Protein AF-A0A820BRX3-F1 (afdb_monomer_lite)

Secondary structure (DSSP, 8-state):
-HHHHHHHHHHHHHHHHHS---HHHHHHHHHHHHHHHHTT----HHHHHHHHGGGG-S-HHHHHHHHHHHHHHHHHSPPPHHHHHHHHHHHTT-S--HHHHHHHHHHHHTTPPPPHHHHHHHHHHHHH---HHHHHHHHHHHHHHHHHSPPPHHHHHHHHHHHHHHHHHH---HHHHHHHHHHHHHHHHTTPPPPHHHHHS--HHHHTTEEE-TTS-EEE-------S--SS-HHHHHHHHHHHHHHHHHHH-----------S------

pLDDT: mean 71.22, std 23.89, range [23.0, 95.25]

Radius of gyration: 27.12 Å; chains: 1; bounding box: 52×52×90 Å

Foldseek 3Di:
DVVVVVVVVLVVLLVQLPDPDDPVSLLVSLVVLLVCLVVVNADDLVSLVSLLVQCPPPDVSSNVSSLSSLLSNLQPDAHDVVSLVSLLVSCVVDPPNQSSLSSLLSNLQVLHAHDLSSLVSLVVCLQADQDPSSNVSSLSSVVSNVVNDPHDPLSVVQNLLVVLLVCCVPPPDPVSVVVSLVVNVVCVVVVHDHGPNSQPSDDPVNVQQWDADPVGDIHGDDDDDDDDDDDDDPVVVVVVVVVVVVVVVCVPDPDPDDDDPPDPDDDDDD

Sequence (270 aa):
NLIYFFKKSQKSISTLLIKKFNGHVHQHTLSILKKITEQNHKLSNDLIELIAQFLFDHDMTIVTNTADILLYHVEYNLLSQNIVDMIERILQNRSDQDTLIQILRKCAFNQCILTEKTLITLSNLLFESTKEMRRNNIILTLEFADRNQQLPEVINNLLKYEYYVKILTNSVCENEAKDAEQQLNMATLNGKQLSKGILNSGSSSVISTFTRTADGRMILWGVVKHDYMVNSCILYRIHLITSAALAIYKDYFEVPYLKQPEQLYRQDCS

Structure (mmCIF, N/CA/C/O backbone):
data_AF-A0A820BRX3-F1
#
_entry.id   AF-A0A820BRX3-F1
#
loop_
_atom_site.group_PDB
_atom_site.id
_atom_site.type_symbol
_atom_site.label_atom_id
_atom_site.label_alt_id
_atom_site.label_comp_id
_atom_site.label_asym_id
_atom_site.label_entity_id
_atom_site.label_seq_id
_atom_site.pdbx_PDB_ins_code
_atom_site.Cartn_x
_atom_site.Cartn_y
_atom_site.Cartn_z
_atom_site.occupancy
_atom_site.B_iso_or_equiv
_atom_site.auth_seq_id
_atom_site.auth_comp_id
_atom_site.auth_asym_id
_atom_site.auth_atom_id
_atom_site.pdbx_PDB_model_num
ATOM 1 N N . ASN A 1 1 ? -0.108 3.819 -36.992 1.00 64.62 1 ASN A N 1
ATOM 2 C CA . ASN A 1 1 ? 1.326 4.171 -36.848 1.00 64.62 1 ASN A CA 1
ATOM 3 C C . ASN A 1 1 ? 1.755 4.572 -35.436 1.00 64.62 1 ASN A C 1
ATOM 5 O O . ASN A 1 1 ? 2.787 4.079 -35.000 1.00 64.62 1 ASN A O 1
ATOM 9 N N . LEU A 1 2 ? 0.988 5.371 -34.681 1.00 67.50 2 LEU A N 1
ATOM 10 C CA . LEU A 1 2 ? 1.397 5.839 -33.340 1.00 67.50 2 LEU A CA 1
ATOM 11 C C . LEU A 1 2 ? 1.604 4.711 -32.303 1.00 67.50 2 LEU A C 1
ATOM 13 O O . LEU A 1 2 ? 2.597 4.701 -31.584 1.00 67.50 2 LEU A O 1
ATOM 17 N N . ILE A 1 3 ? 0.718 3.708 -32.287 1.00 69.12 3 ILE A N 1
ATOM 18 C CA . ILE A 1 3 ? 0.809 2.545 -31.381 1.00 69.12 3 ILE A CA 1
ATOM 19 C C . ILE A 1 3 ? 2.080 1.719 -31.643 1.00 69.12 3 ILE A C 1
ATOM 21 O O . ILE A 1 3 ? 2.738 1.267 -30.708 1.00 69.12 3 ILE A O 1
ATOM 25 N N . TYR A 1 4 ? 2.445 1.534 -32.915 1.00 70.19 4 TYR A N 1
ATOM 26 C CA . TYR A 1 4 ? 3.663 0.816 -33.297 1.00 70.19 4 TYR A CA 1
ATOM 27 C C . TYR A 1 4 ? 4.919 1.576 -32.855 1.00 70.19 4 TYR A C 1
ATOM 29 O O . TYR A 1 4 ? 5.828 0.978 -32.279 1.00 70.19 4 TYR A O 1
ATOM 37 N N . PHE A 1 5 ? 4.939 2.899 -33.057 1.00 74.62 5 PHE A N 1
ATOM 38 C CA . PHE A 1 5 ? 6.020 3.756 -32.574 1.00 74.62 5 PHE A CA 1
ATOM 39 C C . PHE A 1 5 ? 6.155 3.668 -31.050 1.00 74.62 5 PHE A C 1
ATOM 41 O O . PHE A 1 5 ? 7.248 3.431 -30.551 1.00 74.62 5 PHE A O 1
ATOM 48 N N . PHE A 1 6 ? 5.042 3.742 -30.317 1.00 78.69 6 PHE A N 1
ATOM 49 C CA . PHE A 1 6 ? 5.045 3.640 -28.860 1.00 78.69 6 PHE A CA 1
ATOM 50 C C . PHE A 1 6 ? 5.579 2.289 -28.359 1.00 78.69 6 PHE A C 1
ATOM 52 O O . PHE A 1 6 ? 6.454 2.260 -27.495 1.00 78.69 6 PHE A O 1
ATOM 59 N N . LYS A 1 7 ? 5.146 1.166 -28.953 1.00 76.88 7 LYS A N 1
ATOM 60 C CA . LYS A 1 7 ? 5.683 -0.169 -28.625 1.00 76.88 7 LYS A CA 1
ATOM 61 C C . LYS A 1 7 ? 7.186 -0.275 -28.899 1.00 76.88 7 LYS A C 1
ATOM 63 O O . LYS A 1 7 ? 7.924 -0.816 -28.078 1.00 76.88 7 LYS A O 1
ATOM 68 N N . LYS A 1 8 ? 7.657 0.256 -30.033 1.00 81.25 8 LYS A N 1
ATOM 69 C CA . LYS A 1 8 ? 9.089 0.274 -30.370 1.00 81.25 8 LYS A CA 1
ATOM 70 C C . LYS A 1 8 ? 9.885 1.135 -29.383 1.00 81.25 8 LYS A C 1
ATOM 72 O O . LYS A 1 8 ? 10.954 0.716 -28.947 1.00 81.25 8 LYS A O 1
ATOM 77 N N . SER A 1 9 ? 9.341 2.284 -28.984 1.00 83.25 9 SER A N 1
ATOM 78 C CA . SER A 1 9 ? 9.942 3.170 -27.986 1.00 83.25 9 SER A CA 1
ATOM 79 C C . SER A 1 9 ? 10.038 2.516 -26.609 1.00 83.25 9 SER A C 1
ATOM 81 O O . SER A 1 9 ? 11.080 2.641 -25.975 1.00 83.25 9 SER A O 1
ATOM 83 N N . GLN A 1 10 ? 9.032 1.745 -26.174 1.00 84.75 10 GLN A N 1
ATOM 84 C CA . GLN A 1 10 ? 9.112 1.003 -24.908 1.00 84.75 10 GLN A CA 1
ATOM 85 C C . GLN A 1 10 ? 10.298 0.029 -24.884 1.00 84.75 10 GLN A C 1
ATOM 87 O O . GLN A 1 10 ? 11.033 0.010 -23.905 1.00 84.75 10 GLN A O 1
ATOM 92 N N . LYS A 1 11 ? 10.569 -0.699 -25.977 1.00 85.12 11 LYS A N 1
ATOM 93 C CA . LYS A 1 11 ? 11.730 -1.609 -26.057 1.00 85.12 11 LYS A CA 1
ATOM 94 C C . LYS A 1 11 ? 13.068 -0.873 -25.916 1.00 85.12 11 LYS A C 1
ATOM 96 O O . LYS A 1 11 ? 13.974 -1.344 -25.223 1.00 85.12 11 LYS A O 1
ATOM 101 N N . SER A 1 12 ? 13.197 0.285 -26.563 1.00 86.12 12 SER A N 1
ATOM 102 C CA . SER A 1 12 ? 14.378 1.143 -26.414 1.00 86.12 12 SER A CA 1
ATOM 103 C C . SER A 1 12 ? 14.512 1.655 -24.979 1.00 86.12 12 SER A C 1
ATOM 105 O O . SER A 1 12 ? 15.607 1.617 -24.426 1.00 86.12 12 SER A O 1
ATOM 107 N N . ILE A 1 13 ? 13.405 2.059 -24.351 1.00 87.75 13 ILE A N 1
ATOM 108 C CA . ILE A 1 13 ? 13.377 2.525 -22.958 1.00 87.75 13 ILE A CA 1
ATOM 109 C C . ILE A 1 13 ? 13.789 1.410 -21.992 1.00 87.75 13 ILE A C 1
ATOM 111 O O . ILE A 1 13 ? 14.668 1.632 -21.166 1.00 87.75 13 ILE A O 1
ATOM 115 N N . SER A 1 14 ? 13.254 0.194 -22.136 1.00 86.94 14 SER A N 1
ATOM 116 C CA . SER A 1 14 ? 13.690 -0.963 -21.342 1.00 86.94 14 SER A CA 1
ATOM 117 C C . SER A 1 14 ? 15.196 -1.191 -21.467 1.00 86.94 14 SER A C 1
ATOM 119 O O . SER A 1 14 ? 15.872 -1.459 -20.482 1.00 86.94 14 SER A O 1
ATOM 121 N N . THR A 1 15 ? 15.753 -1.012 -22.668 1.00 86.69 15 THR A N 1
ATOM 122 C CA . THR A 1 15 ? 17.200 -1.137 -22.895 1.00 86.69 15 THR A CA 1
ATOM 123 C C . THR A 1 15 ? 17.999 -0.054 -22.160 1.00 86.69 15 THR A C 1
ATOM 125 O O . THR A 1 15 ? 19.093 -0.335 -21.671 1.00 86.69 15 THR A O 1
ATOM 128 N N . LEU A 1 16 ? 17.473 1.173 -22.067 1.00 85.81 16 LEU A N 1
ATOM 129 C CA . LEU A 1 16 ? 18.088 2.252 -21.287 1.00 85.81 16 LEU A CA 1
ATOM 130 C C . LEU A 1 16 ? 18.022 1.977 -19.781 1.00 85.81 16 LEU A C 1
ATOM 132 O O . LEU A 1 16 ? 18.988 2.242 -19.078 1.00 85.81 16 LEU A O 1
ATOM 136 N N . LEU A 1 17 ? 16.922 1.413 -19.291 1.00 85.62 17 LEU A N 1
ATOM 137 C CA . LEU A 1 17 ? 16.763 1.090 -17.873 1.00 85.62 17 LEU A CA 1
ATOM 138 C C . LEU A 1 17 ? 17.624 -0.111 -17.442 1.00 85.62 17 LEU A C 1
ATOM 140 O O . LEU A 1 17 ? 18.216 -0.076 -16.371 1.00 85.62 17 LEU A O 1
ATOM 144 N N . ILE A 1 18 ? 17.757 -1.142 -18.286 1.00 86.56 18 ILE A N 1
ATOM 145 C CA . ILE A 1 18 ? 18.561 -2.345 -17.984 1.00 86.56 18 ILE A CA 1
ATOM 146 C C . ILE A 1 18 ? 20.064 -2.049 -17.986 1.00 86.56 18 ILE A C 1
ATOM 148 O O . ILE A 1 18 ? 20.831 -2.626 -17.213 1.00 86.56 18 ILE A O 1
ATOM 152 N N . LYS A 1 19 ? 20.526 -1.193 -18.900 1.00 85.38 19 LYS A N 1
ATOM 153 C CA . LYS A 1 19 ? 21.948 -0.858 -18.980 1.00 85.38 19 LYS A CA 1
ATOM 154 C C . LYS A 1 19 ? 22.360 -0.052 -17.746 1.00 85.38 19 LYS A C 1
ATOM 156 O O . LYS A 1 19 ? 21.635 0.837 -17.307 1.00 85.38 19 LYS A O 1
ATOM 161 N N . LYS A 1 20 ? 23.570 -0.326 -17.238 1.00 75.94 20 LYS A N 1
ATOM 162 C CA . LYS A 1 20 ? 24.227 0.416 -16.144 1.00 75.94 20 LYS A CA 1
ATOM 163 C C . LYS A 1 20 ? 24.650 1.825 -16.588 1.00 75.94 20 LYS A C 1
ATOM 165 O O . LYS A 1 20 ? 25.834 2.152 -16.601 1.00 75.94 20 LYS A O 1
ATOM 170 N N . PHE A 1 21 ? 23.697 2.633 -17.037 1.00 79.25 21 PHE A N 1
ATOM 171 C CA . PHE A 1 21 ? 23.906 4.061 -17.236 1.00 79.25 21 PHE A CA 1
ATOM 172 C C . PHE A 1 21 ? 23.992 4.776 -15.881 1.00 79.25 21 PHE A C 1
ATOM 174 O O . PHE A 1 21 ? 23.711 4.184 -14.840 1.00 79.25 21 PHE A O 1
ATOM 181 N N . ASN A 1 22 ? 24.426 6.039 -15.886 1.00 81.81 22 ASN A N 1
ATOM 182 C CA . ASN A 1 22 ? 24.454 6.826 -14.655 1.00 81.81 22 ASN A CA 1
ATOM 183 C C . ASN A 1 22 ? 23.025 7.112 -14.148 1.00 81.81 22 ASN A C 1
ATOM 185 O O . ASN A 1 22 ? 22.062 7.083 -14.920 1.00 81.81 22 ASN A O 1
ATOM 189 N N . GLY A 1 23 ? 22.907 7.453 -12.861 1.00 86.31 23 GLY A N 1
ATOM 190 C CA . GLY A 1 23 ? 21.615 7.754 -12.232 1.00 86.31 23 GLY A CA 1
ATOM 191 C C . GLY A 1 23 ? 20.832 8.870 -12.934 1.00 86.31 23 GLY A C 1
ATOM 192 O O . GLY A 1 23 ? 19.612 8.795 -13.019 1.00 86.31 23 GLY A O 1
ATOM 193 N N . HIS A 1 24 ? 21.505 9.850 -13.551 1.00 88.81 24 HIS A N 1
ATOM 194 C CA . HIS A 1 24 ? 20.834 10.916 -14.306 1.00 88.81 24 HIS A CA 1
ATOM 195 C C . HIS A 1 24 ? 20.075 10.405 -15.536 1.00 88.81 24 HIS A C 1
ATOM 197 O O . HIS A 1 24 ? 18.979 10.888 -15.826 1.00 88.81 24 HIS A O 1
ATOM 203 N N . VAL A 1 25 ? 20.617 9.422 -16.263 1.00 89.00 25 VAL A N 1
ATOM 204 C CA . VAL A 1 25 ? 19.913 8.813 -17.403 1.00 89.00 25 VAL A CA 1
ATOM 205 C C . VAL A 1 25 ? 18.662 8.087 -16.919 1.00 89.00 25 VAL A C 1
ATOM 207 O O . VAL A 1 25 ? 17.599 8.255 -17.520 1.00 89.00 25 VAL A O 1
ATOM 210 N N . HIS A 1 26 ? 18.750 7.327 -15.824 1.00 91.88 26 HIS A N 1
ATOM 211 C CA . HIS A 1 26 ? 17.585 6.660 -15.234 1.00 91.88 26 HIS A CA 1
ATOM 212 C C . HIS A 1 26 ? 16.551 7.671 -14.739 1.00 91.88 26 HIS A C 1
ATOM 214 O O . HIS A 1 26 ? 15.383 7.565 -15.102 1.00 91.88 26 HIS A O 1
ATOM 220 N N . GLN A 1 27 ? 16.979 8.713 -14.027 1.00 92.62 27 GLN A N 1
ATOM 221 C CA . GLN A 1 27 ? 16.121 9.796 -13.552 1.00 92.62 27 GLN A CA 1
ATOM 222 C C . GLN A 1 27 ? 15.368 10.482 -14.702 1.00 92.62 27 GLN A C 1
ATOM 224 O O . GLN A 1 27 ? 14.146 10.629 -14.635 1.00 92.62 27 GLN A O 1
ATOM 229 N N . HIS A 1 28 ? 16.063 10.876 -15.774 1.00 91.81 28 HIS A N 1
ATOM 230 C CA . HIS A 1 28 ? 15.425 11.493 -16.940 1.00 91.81 28 HIS A CA 1
ATOM 231 C C . HIS A 1 28 ? 14.484 10.527 -17.659 1.00 91.81 28 HIS A C 1
ATOM 233 O O . HIS A 1 28 ? 13.384 10.920 -18.049 1.00 91.81 28 HIS A O 1
ATOM 239 N N . THR A 1 29 ? 14.882 9.262 -17.796 1.00 92.81 29 THR A N 1
ATOM 240 C CA . THR A 1 29 ? 14.051 8.228 -18.425 1.00 92.81 29 THR A CA 1
ATOM 241 C C . THR A 1 29 ? 12.753 8.020 -17.643 1.00 92.81 29 THR A C 1
ATOM 243 O O . THR A 1 29 ? 11.672 8.042 -18.232 1.00 92.81 29 THR A O 1
ATOM 246 N N . LEU A 1 30 ? 12.836 7.898 -16.316 1.00 94.88 30 LEU A N 1
ATOM 247 C CA . LEU A 1 30 ? 11.675 7.770 -15.437 1.00 94.88 30 LEU A CA 1
ATOM 248 C C . LEU A 1 30 ? 10.823 9.044 -15.431 1.00 94.88 30 LEU A C 1
ATOM 250 O O . LEU A 1 30 ? 9.604 8.955 -15.476 1.00 94.88 30 LEU A O 1
ATOM 254 N N . SER A 1 31 ? 11.422 10.236 -15.470 1.00 93.62 31 SER A N 1
ATOM 255 C CA . SER A 1 31 ? 10.664 11.492 -15.572 1.00 93.62 31 SER A CA 1
ATOM 256 C C . SER A 1 31 ? 9.837 11.573 -16.864 1.00 93.62 31 SER A C 1
ATOM 258 O O . SER A 1 31 ? 8.686 12.012 -16.842 1.00 93.62 31 SER A O 1
ATOM 260 N N . ILE A 1 32 ? 10.388 11.111 -17.992 1.00 90.88 32 ILE A N 1
ATOM 261 C CA . ILE A 1 32 ? 9.652 11.025 -19.261 1.00 90.88 32 ILE A CA 1
ATOM 262 C C . ILE A 1 32 ? 8.528 9.989 -19.156 1.00 90.88 32 ILE A C 1
ATOM 264 O O . ILE A 1 32 ? 7.398 10.274 -19.549 1.00 90.88 32 ILE A O 1
ATOM 268 N N . LEU A 1 33 ? 8.816 8.808 -18.602 1.00 92.94 33 LEU A N 1
ATOM 269 C CA . LEU A 1 33 ? 7.813 7.762 -18.399 1.00 92.94 33 LEU A CA 1
ATOM 270 C C . LEU A 1 33 ? 6.672 8.222 -17.493 1.00 92.94 33 LEU A C 1
ATOM 272 O O . LEU A 1 33 ? 5.522 7.972 -17.830 1.00 92.94 33 LEU A O 1
ATOM 276 N N . LYS A 1 34 ? 6.976 8.956 -16.420 1.00 93.12 34 LYS A N 1
ATOM 277 C CA . LYS A 1 34 ? 5.988 9.571 -15.531 1.00 93.12 34 LYS A CA 1
ATOM 278 C C . LYS A 1 34 ? 5.022 10.461 -16.310 1.00 93.12 34 LYS A C 1
ATOM 280 O O . LYS A 1 34 ? 3.818 10.242 -16.239 1.00 93.12 34 LYS A O 1
ATOM 285 N N . LYS A 1 35 ? 5.535 11.386 -17.130 1.00 90.56 35 LYS A N 1
ATOM 286 C CA . LYS A 1 35 ? 4.697 12.256 -17.980 1.00 90.56 35 LYS A CA 1
ATOM 287 C C . LYS A 1 35 ? 3.833 11.466 -18.964 1.00 90.56 35 LYS A C 1
ATOM 289 O O . LYS A 1 35 ? 2.697 11.839 -19.231 1.00 90.56 35 LYS A O 1
ATOM 294 N N . ILE A 1 36 ? 4.366 10.374 -19.509 1.00 87.75 36 ILE A N 1
ATOM 295 C CA . ILE A 1 36 ? 3.621 9.483 -20.406 1.00 87.75 36 ILE A CA 1
ATOM 296 C C . ILE A 1 36 ? 2.488 8.780 -19.642 1.00 87.75 36 ILE A C 1
ATOM 298 O O . ILE A 1 36 ? 1.361 8.737 -20.131 1.00 87.75 36 ILE A O 1
ATOM 302 N N . THR A 1 37 ? 2.756 8.252 -18.446 1.00 88.62 37 THR A N 1
ATOM 303 C CA . THR A 1 37 ? 1.736 7.581 -17.626 1.00 88.62 37 THR A CA 1
ATOM 304 C C . THR A 1 37 ? 0.684 8.533 -17.077 1.00 88.62 37 THR A C 1
ATOM 306 O O . THR A 1 37 ? -0.478 8.153 -17.015 1.00 88.62 37 THR A O 1
ATOM 309 N N . GLU A 1 38 ? 1.059 9.776 -16.764 1.00 87.25 38 GLU A N 1
ATOM 310 C CA . GLU A 1 38 ? 0.137 10.857 -16.378 1.00 87.25 38 GLU A CA 1
ATOM 311 C C . GLU A 1 38 ? -0.896 11.156 -17.469 1.00 87.25 38 GLU A C 1
ATOM 313 O O . GLU A 1 38 ? -2.028 11.529 -17.183 1.00 87.25 38 GLU A O 1
ATOM 318 N N . GLN A 1 39 ? -0.526 10.953 -18.733 1.00 86.31 39 GLN A N 1
ATOM 319 C CA . GLN A 1 39 ? -1.410 11.111 -19.888 1.00 86.31 39 GLN A CA 1
ATOM 320 C C . GLN A 1 39 ? -2.218 9.837 -20.195 1.00 86.31 39 GLN A C 1
ATOM 322 O O . GLN A 1 39 ? -2.716 9.666 -21.307 1.00 86.31 39 GLN A O 1
ATOM 327 N N . ASN A 1 40 ? -2.348 8.928 -19.222 1.00 78.38 40 ASN A N 1
ATOM 328 C CA . ASN A 1 40 ? -3.089 7.666 -19.312 1.00 78.38 40 ASN A CA 1
ATOM 329 C C . ASN A 1 40 ? -2.581 6.702 -20.398 1.00 78.38 40 ASN A C 1
ATOM 331 O O . ASN A 1 40 ? -3.307 5.817 -20.863 1.00 78.38 40 ASN A O 1
ATOM 335 N N . HIS A 1 41 ? -1.315 6.821 -20.804 1.00 80.31 41 HIS A N 1
ATOM 336 C CA . HIS A 1 41 ? -0.719 5.849 -21.711 1.00 80.31 41 HIS A CA 1
ATOM 337 C C . HIS A 1 41 ? -0.330 4.568 -20.969 1.00 80.31 41 HIS A C 1
ATOM 339 O O . HIS A 1 41 ? 0.493 4.565 -20.053 1.00 80.31 41 HIS A O 1
ATOM 345 N N . LYS A 1 42 ? -0.886 3.440 -21.423 1.00 85.06 42 LYS A N 1
ATOM 346 C CA . LYS A 1 42 ? -0.611 2.118 -20.855 1.00 85.06 42 LYS A CA 1
ATOM 347 C C . LYS A 1 42 ? 0.815 1.651 -21.162 1.00 85.06 42 LYS A C 1
ATOM 349 O O . LYS A 1 42 ? 1.156 1.367 -22.314 1.00 85.06 42 LYS A O 1
ATOM 354 N N . LEU A 1 43 ? 1.632 1.514 -20.123 1.00 88.88 43 LEU A N 1
ATOM 355 C CA . LEU A 1 43 ? 2.914 0.813 -20.199 1.00 88.88 43 LEU A CA 1
ATOM 356 C C . LEU A 1 43 ? 2.693 -0.705 -20.237 1.00 88.88 43 LEU A C 1
ATOM 358 O O . LEU A 1 43 ? 1.689 -1.208 -19.733 1.00 88.88 43 LEU A O 1
ATOM 362 N N . SER A 1 44 ? 3.615 -1.430 -20.872 1.00 89.12 44 SER A N 1
ATOM 363 C CA . SER A 1 44 ? 3.623 -2.895 -20.813 1.00 89.12 44 SER A CA 1
ATOM 364 C C . SER A 1 44 ? 3.934 -3.386 -19.399 1.00 89.12 44 SER A C 1
ATOM 366 O O . SER A 1 44 ? 4.667 -2.728 -18.660 1.00 89.12 44 SER A O 1
ATOM 368 N N . ASN A 1 45 ? 3.402 -4.557 -19.044 1.00 88.50 45 ASN A N 1
ATOM 369 C CA . ASN A 1 45 ? 3.634 -5.165 -17.732 1.00 88.50 45 ASN A CA 1
ATOM 370 C C . ASN A 1 45 ? 5.131 -5.408 -17.491 1.00 88.50 45 ASN A C 1
ATOM 372 O O . ASN A 1 45 ? 5.631 -5.025 -16.443 1.00 88.50 45 ASN A O 1
ATOM 376 N N . ASP A 1 46 ? 5.864 -5.910 -18.491 1.00 89.88 46 ASP A N 1
ATOM 377 C CA . ASP A 1 46 ? 7.318 -6.127 -18.403 1.00 89.88 46 ASP A CA 1
ATOM 378 C C . ASP A 1 46 ? 8.084 -4.837 -18.070 1.00 89.88 46 ASP A C 1
ATOM 380 O O . ASP A 1 46 ? 9.030 -4.833 -17.282 1.00 89.88 46 ASP A O 1
ATOM 384 N N . LEU A 1 47 ? 7.675 -3.712 -18.669 1.00 91.94 47 LEU A N 1
ATOM 385 C CA . LEU A 1 47 ? 8.287 -2.417 -18.395 1.00 91.94 47 LEU A CA 1
ATOM 386 C C . LEU A 1 47 ? 7.935 -1.925 -16.986 1.00 91.94 47 LEU A C 1
ATOM 388 O O . LEU A 1 47 ? 8.795 -1.361 -16.320 1.00 91.94 47 LEU A O 1
ATOM 392 N N . ILE A 1 48 ? 6.706 -2.149 -16.524 1.00 94.56 48 ILE A N 1
ATOM 393 C CA . ILE A 1 48 ? 6.280 -1.805 -15.162 1.00 94.56 48 ILE A CA 1
ATOM 394 C C . ILE A 1 48 ? 7.030 -2.637 -14.116 1.00 94.56 48 ILE A C 1
ATOM 396 O O . ILE A 1 48 ? 7.488 -2.076 -13.125 1.00 94.56 48 ILE A O 1
ATOM 400 N N . GLU A 1 49 ? 7.238 -3.932 -14.355 1.00 93.25 49 GLU A N 1
ATOM 401 C CA . GLU A 1 49 ? 8.045 -4.785 -13.476 1.00 93.25 49 GLU A CA 1
ATOM 402 C C . GLU A 1 49 ? 9.503 -4.329 -13.416 1.00 93.25 49 GLU A C 1
ATOM 404 O O . GLU A 1 49 ? 10.084 -4.263 -12.335 1.00 93.25 49 GLU A O 1
ATOM 409 N N . LEU A 1 50 ? 10.084 -3.948 -14.557 1.00 93.81 50 LEU A N 1
ATOM 410 C CA . LEU A 1 50 ? 11.428 -3.374 -14.603 1.00 93.81 50 LEU A CA 1
ATOM 411 C C . LEU A 1 50 ? 11.505 -2.041 -13.845 1.00 93.81 50 LEU A C 1
ATOM 413 O O . LEU A 1 50 ? 12.442 -1.820 -13.085 1.00 93.81 50 LEU A O 1
ATOM 417 N N . ILE A 1 51 ? 10.521 -1.158 -14.037 1.00 94.88 51 ILE A N 1
ATOM 418 C CA . ILE A 1 51 ? 10.442 0.132 -13.342 1.00 94.88 51 ILE A CA 1
ATOM 419 C C . ILE A 1 51 ? 10.320 -0.084 -11.830 1.00 94.88 51 ILE A C 1
ATOM 421 O O . ILE A 1 51 ? 11.022 0.580 -11.076 1.00 94.88 51 ILE A O 1
ATOM 425 N N . ALA A 1 52 ? 9.508 -1.040 -11.372 1.00 94.75 52 ALA A N 1
ATOM 426 C CA . ALA A 1 52 ? 9.311 -1.313 -9.948 1.00 94.75 52 ALA A CA 1
ATOM 427 C C . ALA A 1 52 ? 10.615 -1.658 -9.201 1.00 94.75 52 ALA A C 1
ATOM 429 O O . ALA A 1 52 ? 10.730 -1.369 -8.011 1.00 94.75 52 ALA A O 1
ATOM 430 N N . GLN A 1 53 ? 11.629 -2.197 -9.888 1.00 93.44 53 GLN A N 1
ATOM 431 C CA . GLN A 1 53 ? 12.943 -2.474 -9.290 1.00 93.44 53 GLN A CA 1
ATOM 432 C C . GLN A 1 53 ? 13.642 -1.202 -8.784 1.00 93.44 53 GLN A C 1
ATOM 434 O O . GLN A 1 53 ? 14.368 -1.252 -7.793 1.00 93.44 53 GLN A O 1
ATOM 439 N N . PHE A 1 54 ? 13.371 -0.049 -9.404 1.00 93.50 54 PHE A N 1
ATOM 440 C CA . PHE A 1 54 ? 13.930 1.244 -9.005 1.00 93.50 54 PHE A CA 1
ATOM 441 C C . PHE A 1 54 ? 13.336 1.794 -7.700 1.00 93.50 54 PHE A C 1
ATOM 443 O O . PHE A 1 54 ? 13.831 2.790 -7.178 1.00 93.50 54 PHE A O 1
ATOM 450 N N . LEU A 1 55 ? 12.332 1.136 -7.106 1.00 92.62 55 LEU A N 1
ATOM 451 C CA . LEU A 1 55 ? 11.889 1.472 -5.749 1.00 92.62 55 LEU A CA 1
ATOM 452 C C . LEU A 1 55 ? 12.976 1.197 -4.689 1.00 92.62 55 LEU A C 1
ATOM 454 O O . LEU A 1 55 ? 12.945 1.788 -3.609 1.00 92.62 55 LEU A O 1
ATOM 458 N N . PHE A 1 56 ? 13.942 0.323 -4.995 1.00 91.25 56 PHE A N 1
ATOM 459 C CA . PHE A 1 56 ? 15.084 0.012 -4.129 1.00 91.25 56 PHE A CA 1
ATOM 460 C C . PHE A 1 56 ? 16.306 0.909 -4.376 1.00 91.25 56 PHE A C 1
ATOM 462 O O . PHE A 1 56 ? 17.348 0.688 -3.759 1.00 91.25 56 PHE A O 1
ATOM 469 N N . ASP A 1 57 ? 16.205 1.902 -5.265 1.00 91.19 57 ASP A N 1
ATOM 470 C CA . ASP A 1 57 ? 17.315 2.810 -5.550 1.00 91.19 57 ASP A CA 1
ATOM 471 C C . ASP A 1 57 ? 17.653 3.692 -4.329 1.00 91.19 57 ASP A C 1
ATOM 473 O O . ASP A 1 57 ? 16.812 3.973 -3.465 1.00 91.19 57 ASP A O 1
ATOM 477 N N . HIS A 1 58 ? 18.912 4.117 -4.250 1.00 89.00 58 HIS A N 1
ATOM 478 C CA . HIS A 1 58 ? 19.398 5.021 -3.212 1.00 89.00 58 HIS A CA 1
ATOM 479 C C . HIS A 1 58 ? 19.042 6.485 -3.508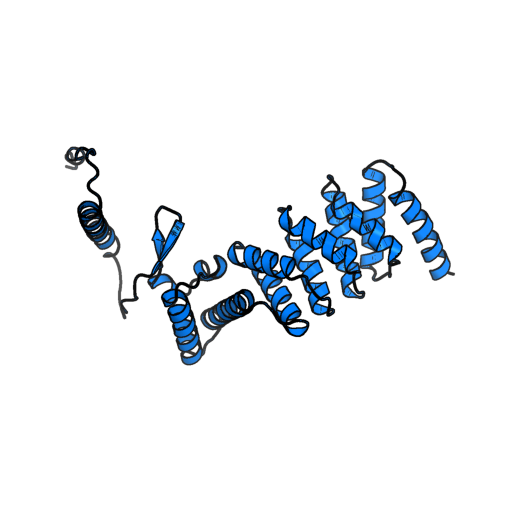 1.00 89.00 58 HIS A C 1
ATOM 481 O O . HIS A 1 58 ? 18.924 7.282 -2.576 1.00 89.00 58 HIS A O 1
ATOM 487 N N . ASP A 1 59 ? 18.854 6.853 -4.779 1.00 90.31 59 ASP A N 1
ATOM 488 C CA . ASP A 1 59 ? 18.415 8.186 -5.178 1.00 90.31 59 ASP A CA 1
ATOM 489 C C . ASP A 1 59 ? 16.899 8.333 -4.986 1.00 90.31 59 ASP A C 1
ATOM 491 O O . ASP A 1 59 ? 16.071 7.742 -5.686 1.00 90.31 59 ASP A O 1
ATOM 495 N N . MET A 1 60 ? 16.519 9.195 -4.045 1.00 89.56 60 MET A N 1
ATOM 496 C CA . MET A 1 60 ? 15.120 9.473 -3.725 1.00 89.56 60 MET A CA 1
ATOM 497 C C . MET A 1 60 ? 14.326 10.049 -4.897 1.00 89.56 60 MET A C 1
ATOM 499 O O . MET A 1 60 ? 13.112 9.859 -4.956 1.00 89.56 60 MET A O 1
ATOM 503 N N . THR A 1 61 ? 14.973 10.717 -5.851 1.00 92.25 61 THR A N 1
ATOM 504 C CA . THR A 1 61 ? 14.304 11.245 -7.045 1.00 92.25 61 THR A CA 1
ATOM 505 C C . THR A 1 61 ? 13.898 10.124 -7.994 1.00 92.25 61 THR A C 1
ATOM 507 O O . THR A 1 61 ? 12.799 10.149 -8.552 1.00 92.25 61 THR A O 1
ATOM 510 N N . ILE A 1 62 ? 14.765 9.120 -8.154 1.00 93.00 62 ILE A N 1
ATOM 511 C CA . ILE A 1 62 ? 14.472 7.901 -8.914 1.00 93.00 62 ILE A CA 1
ATOM 512 C C . ILE A 1 62 ? 13.308 7.162 -8.256 1.00 93.00 62 ILE A C 1
ATOM 514 O O . ILE A 1 62 ? 12.337 6.815 -8.932 1.00 93.00 62 ILE A O 1
ATOM 518 N N . VAL A 1 63 ? 13.356 6.998 -6.935 1.00 92.19 63 VAL A N 1
ATOM 519 C CA . VAL A 1 63 ? 12.321 6.270 -6.193 1.00 92.19 63 VAL A CA 1
ATOM 520 C C . VAL A 1 63 ? 10.982 7.000 -6.233 1.00 92.19 63 VAL A C 1
ATOM 522 O O . VAL A 1 63 ? 9.958 6.373 -6.490 1.00 92.19 63 VAL A O 1
ATOM 525 N N . THR A 1 64 ? 10.979 8.325 -6.066 1.00 92.19 64 THR A N 1
ATOM 526 C CA . THR A 1 64 ? 9.757 9.143 -6.141 1.00 92.19 64 THR A CA 1
ATOM 527 C C . THR A 1 64 ? 9.120 9.043 -7.524 1.00 92.19 64 THR A C 1
ATOM 529 O O . THR A 1 64 ? 7.938 8.730 -7.634 1.00 92.19 64 THR A O 1
ATOM 532 N N . ASN A 1 65 ? 9.905 9.219 -8.595 1.00 94.19 65 ASN A N 1
ATOM 533 C CA . ASN A 1 65 ? 9.390 9.075 -9.959 1.00 94.19 65 ASN A CA 1
ATOM 534 C C . ASN A 1 65 ? 8.848 7.664 -10.217 1.00 94.19 65 ASN A C 1
ATOM 536 O O . ASN A 1 65 ? 7.828 7.511 -10.882 1.00 94.19 65 ASN A O 1
ATOM 540 N N . THR A 1 66 ? 9.514 6.643 -9.682 1.00 95.25 66 THR A N 1
ATOM 541 C CA . THR A 1 66 ? 9.079 5.247 -9.790 1.00 95.25 66 THR A CA 1
ATOM 542 C C . THR A 1 66 ? 7.741 5.029 -9.088 1.00 95.25 66 THR A C 1
ATOM 544 O O . THR A 1 66 ? 6.816 4.486 -9.689 1.00 95.25 66 THR A O 1
ATOM 547 N N . ALA A 1 67 ? 7.609 5.490 -7.843 1.00 94.50 67 ALA A N 1
ATOM 548 C CA . ALA A 1 67 ? 6.372 5.389 -7.080 1.00 94.50 67 ALA A CA 1
ATOM 549 C C . ALA A 1 67 ? 5.219 6.133 -7.773 1.00 94.50 67 ALA A C 1
ATOM 551 O O . ALA A 1 67 ? 4.121 5.590 -7.873 1.00 94.50 67 ALA A O 1
ATOM 552 N N . ASP A 1 68 ? 5.478 7.318 -8.330 1.00 93.62 68 ASP A N 1
ATOM 553 C CA . ASP A 1 68 ? 4.479 8.081 -9.082 1.00 93.62 68 ASP A CA 1
ATOM 554 C C . ASP A 1 68 ? 4.023 7.338 -10.345 1.00 93.62 68 ASP A C 1
ATOM 556 O O . ASP A 1 68 ? 2.824 7.221 -10.588 1.00 93.62 68 ASP A O 1
ATOM 560 N N . ILE A 1 69 ? 4.951 6.771 -11.129 1.00 95.00 69 ILE A N 1
ATOM 561 C CA . ILE A 1 69 ? 4.606 5.950 -12.305 1.00 95.00 69 ILE A CA 1
ATOM 562 C C . ILE A 1 69 ? 3.691 4.790 -11.900 1.00 95.00 69 ILE A C 1
ATOM 564 O O . ILE A 1 69 ? 2.683 4.542 -12.563 1.00 95.00 69 ILE A O 1
ATOM 568 N N . LEU A 1 70 ? 4.025 4.082 -10.816 1.00 95.06 70 LEU A N 1
ATOM 569 C CA . LEU A 1 70 ? 3.211 2.974 -10.315 1.00 95.06 70 LEU A CA 1
ATOM 570 C C . LEU A 1 70 ? 1.836 3.451 -9.839 1.00 95.06 70 LEU A C 1
ATOM 572 O O . LEU A 1 70 ? 0.838 2.788 -10.122 1.00 95.06 70 LEU A O 1
ATOM 576 N N . LEU A 1 71 ? 1.767 4.609 -9.178 1.00 93.56 71 LEU A N 1
ATOM 577 C CA . LEU A 1 71 ? 0.520 5.214 -8.714 1.00 93.56 71 LEU A CA 1
ATOM 578 C C . LEU A 1 71 ? -0.420 5.572 -9.875 1.00 93.56 71 LEU A C 1
ATOM 580 O O . LEU A 1 71 ? -1.621 5.306 -9.790 1.00 93.56 71 LEU A O 1
ATOM 584 N N . TYR A 1 72 ? 0.114 6.133 -10.963 1.00 92.38 72 TYR A N 1
ATOM 585 C CA . TYR A 1 72 ? -0.668 6.403 -12.173 1.00 92.38 72 TYR A CA 1
ATOM 586 C C . TYR A 1 72 ? -1.055 5.116 -12.896 1.00 92.38 72 TYR A C 1
ATOM 588 O O . TYR A 1 72 ? -2.184 4.969 -13.358 1.00 92.38 72 TYR A O 1
ATOM 596 N N . HIS A 1 73 ? -0.142 4.148 -12.973 1.00 91.38 73 HIS A N 1
ATOM 597 C CA . HIS A 1 73 ? -0.415 2.881 -13.640 1.00 91.38 73 HIS A CA 1
ATOM 598 C C . HIS A 1 73 ? -1.562 2.114 -12.971 1.00 91.38 73 HIS A C 1
ATOM 600 O O . HIS A 1 73 ? -2.460 1.630 -13.670 1.00 91.38 73 HIS A O 1
ATOM 606 N N . VAL A 1 74 ? -1.550 2.041 -11.634 1.00 91.75 74 VAL A N 1
ATOM 607 C CA . VAL A 1 74 ? -2.558 1.311 -10.855 1.00 91.75 74 VAL A CA 1
ATOM 608 C C . VAL A 1 74 ? -3.927 1.991 -10.858 1.00 91.75 74 VAL A C 1
ATOM 610 O O . VAL A 1 74 ? -4.911 1.402 -10.441 1.00 91.75 74 VAL A O 1
ATOM 613 N N . GLU A 1 75 ? -4.045 3.224 -11.350 1.00 87.31 75 GLU A N 1
ATOM 614 C CA . GLU A 1 75 ? -5.348 3.880 -11.485 1.00 87.31 75 GLU A CA 1
ATOM 615 C C . GLU A 1 75 ? -6.259 3.178 -12.499 1.00 87.31 75 GLU A C 1
ATOM 617 O O . GLU A 1 75 ? -7.471 3.146 -12.315 1.00 87.31 75 GLU A O 1
ATOM 622 N N . TYR A 1 76 ? -5.669 2.567 -13.529 1.00 83.38 76 TYR A N 1
ATOM 623 C CA . TYR A 1 76 ? -6.405 1.949 -14.636 1.00 83.38 76 TYR A CA 1
ATOM 624 C C . TYR A 1 76 ? -6.008 0.494 -14.898 1.00 83.38 76 TYR A C 1
ATOM 626 O O . TYR A 1 76 ? -6.543 -0.141 -15.807 1.00 83.38 76 TYR A O 1
ATOM 634 N N . ASN A 1 77 ? -5.032 -0.037 -14.161 1.00 84.88 77 ASN A N 1
ATOM 635 C CA . ASN A 1 77 ? -4.510 -1.384 -14.358 1.00 84.88 77 ASN A CA 1
ATOM 636 C C . ASN A 1 77 ? -4.236 -2.061 -13.013 1.00 84.88 77 ASN A C 1
ATOM 638 O O . ASN A 1 77 ? -4.092 -1.411 -11.981 1.00 84.88 77 ASN A O 1
ATOM 642 N N . LEU A 1 78 ? -4.137 -3.386 -13.044 1.00 86.25 78 LEU A N 1
ATOM 643 C CA . LEU A 1 78 ? -3.727 -4.180 -11.894 1.00 86.25 78 LEU A CA 1
ATOM 644 C C . LEU A 1 78 ? -2.205 -4.293 -11.869 1.00 86.25 78 LEU A C 1
ATOM 646 O O . LEU A 1 78 ? -1.586 -4.566 -12.899 1.00 86.25 78 LEU A O 1
ATOM 650 N N . LEU A 1 79 ? -1.614 -4.115 -10.690 1.00 89.94 79 LEU A N 1
ATOM 651 C CA . LEU A 1 79 ? -0.216 -4.466 -10.466 1.00 89.94 79 LEU A CA 1
ATOM 652 C C . LEU A 1 79 ? -0.089 -5.981 -10.297 1.00 89.94 79 LEU A C 1
ATOM 654 O O . LEU A 1 79 ? -0.986 -6.632 -9.760 1.00 89.94 79 LEU A O 1
ATOM 658 N N . SER A 1 80 ? 1.027 -6.549 -10.756 1.00 89.75 80 SER A N 1
ATOM 659 C CA . SER A 1 80 ? 1.333 -7.949 -10.470 1.00 89.75 80 SER A CA 1
ATOM 660 C C . SER A 1 80 ? 1.623 -8.125 -8.978 1.00 89.75 80 SER A C 1
ATOM 662 O O . SER A 1 80 ? 2.139 -7.214 -8.323 1.00 89.75 80 SER A O 1
ATOM 664 N N . GLN A 1 81 ? 1.324 -9.312 -8.441 1.00 87.69 81 GLN A N 1
ATOM 665 C CA . GLN A 1 81 ? 1.566 -9.615 -7.026 1.00 87.69 81 GLN A CA 1
ATOM 666 C C . GLN A 1 81 ? 3.036 -9.396 -6.640 1.00 87.69 81 GLN A C 1
ATOM 668 O O . GLN A 1 81 ? 3.318 -8.863 -5.577 1.00 87.69 81 GLN A O 1
ATOM 673 N N . ASN A 1 82 ? 3.970 -9.685 -7.551 1.00 90.19 82 ASN A N 1
ATOM 674 C CA . ASN A 1 82 ? 5.397 -9.432 -7.349 1.00 90.19 82 ASN A CA 1
ATOM 675 C C . ASN A 1 82 ? 5.698 -7.963 -7.010 1.00 90.19 82 ASN A C 1
ATOM 677 O O . ASN A 1 82 ? 6.542 -7.686 -6.161 1.00 90.19 82 ASN A O 1
ATOM 681 N N . ILE A 1 83 ? 5.031 -7.015 -7.677 1.00 92.06 83 ILE A N 1
ATOM 682 C CA . ILE A 1 83 ? 5.221 -5.581 -7.423 1.00 92.06 83 ILE A CA 1
ATOM 683 C C . ILE A 1 83 ? 4.601 -5.197 -6.085 1.00 92.06 83 ILE A C 1
ATOM 685 O O . ILE A 1 83 ? 5.205 -4.421 -5.345 1.00 92.06 83 ILE A O 1
ATOM 689 N N . VAL A 1 84 ? 3.428 -5.752 -5.766 1.00 90.00 84 VAL A N 1
ATOM 690 C CA . VAL A 1 84 ? 2.807 -5.570 -4.451 1.0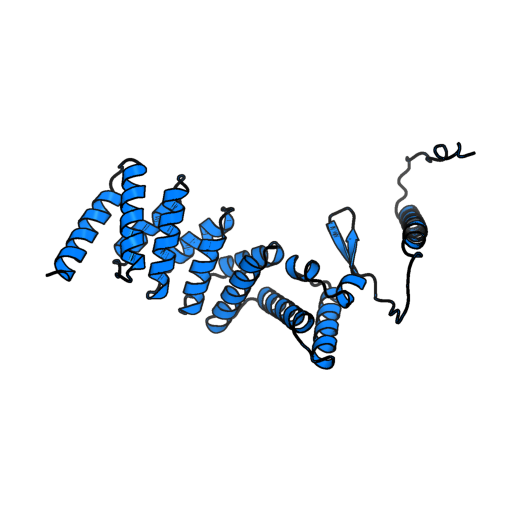0 90.00 84 VAL A CA 1
ATOM 691 C C . VAL A 1 84 ? 3.803 -6.014 -3.383 1.00 90.00 84 VAL A C 1
ATOM 693 O O . VAL A 1 84 ? 4.246 -5.168 -2.617 1.00 90.00 84 VAL A O 1
ATOM 696 N N . ASP A 1 85 ? 4.300 -7.250 -3.434 1.00 87.19 85 ASP A N 1
ATOM 697 C CA . ASP A 1 85 ? 5.283 -7.792 -2.487 1.00 87.19 85 ASP A CA 1
ATOM 698 C C . ASP A 1 85 ? 6.558 -6.925 -2.363 1.00 87.19 85 ASP A C 1
ATOM 700 O O . ASP A 1 85 ? 7.131 -6.801 -1.275 1.00 87.19 85 ASP A O 1
ATOM 704 N N . MET A 1 86 ? 7.026 -6.297 -3.452 1.00 89.88 86 MET A N 1
ATOM 705 C CA . MET A 1 86 ? 8.135 -5.330 -3.393 1.00 89.88 86 MET A CA 1
ATOM 706 C C . MET A 1 86 ? 7.758 -4.087 -2.583 1.00 89.88 86 MET A C 1
ATOM 708 O O . MET A 1 86 ? 8.517 -3.686 -1.698 1.00 89.88 86 MET A O 1
ATOM 712 N N . ILE A 1 87 ? 6.589 -3.498 -2.848 1.00 92.19 87 ILE A N 1
ATOM 713 C CA . ILE A 1 87 ? 6.074 -2.345 -2.100 1.00 92.19 87 ILE A CA 1
ATOM 714 C C . ILE A 1 87 ? 5.950 -2.693 -0.613 1.00 92.19 87 ILE A C 1
ATOM 716 O O . ILE A 1 87 ? 6.362 -1.897 0.230 1.00 92.19 87 ILE A O 1
ATOM 720 N N . GLU A 1 88 ? 5.468 -3.892 -0.279 1.00 85.31 88 GLU A N 1
ATOM 721 C CA . GLU A 1 88 ? 5.326 -4.364 1.105 1.00 85.31 88 GLU A CA 1
ATOM 722 C C . GLU A 1 88 ? 6.666 -4.386 1.853 1.00 85.31 88 GLU A C 1
ATOM 724 O O . GLU A 1 88 ? 6.769 -3.919 2.990 1.00 85.31 88 GLU A O 1
ATOM 729 N N . ARG A 1 89 ? 7.727 -4.889 1.207 1.00 87.19 89 ARG A N 1
ATOM 730 C CA . ARG A 1 89 ? 9.083 -4.916 1.784 1.00 87.19 89 ARG A CA 1
ATOM 731 C C . ARG A 1 89 ? 9.631 -3.516 2.028 1.00 87.19 89 ARG A C 1
ATOM 733 O O . ARG A 1 89 ? 10.345 -3.293 3.004 1.00 87.19 89 ARG A O 1
ATOM 740 N N . ILE A 1 90 ? 9.326 -2.584 1.135 1.00 89.12 90 ILE A N 1
ATOM 741 C CA . ILE A 1 90 ? 9.830 -1.215 1.207 1.00 89.12 90 ILE A CA 1
ATOM 742 C C . ILE A 1 90 ? 9.062 -0.406 2.250 1.00 89.12 90 ILE A C 1
ATOM 744 O O . ILE A 1 90 ? 9.676 0.371 2.983 1.00 89.12 90 ILE A O 1
ATOM 748 N N . LEU A 1 91 ? 7.751 -0.632 2.372 1.00 89.06 91 LEU A N 1
ATOM 749 C CA . LEU A 1 91 ? 6.886 0.057 3.326 1.00 89.06 91 LEU A CA 1
ATOM 750 C C . LEU A 1 91 ? 7.431 -0.038 4.757 1.00 89.06 91 LEU A C 1
ATOM 752 O O . LEU A 1 91 ? 7.387 0.942 5.489 1.00 89.06 91 LEU A O 1
ATOM 756 N N . GLN A 1 92 ? 8.012 -1.175 5.142 1.00 79.19 92 GLN A N 1
ATOM 757 C CA . GLN A 1 92 ? 8.565 -1.386 6.486 1.00 79.19 92 GLN A CA 1
ATOM 758 C C . GLN A 1 92 ? 9.855 -0.601 6.768 1.00 79.19 92 GLN A C 1
ATOM 760 O O . GLN A 1 92 ? 10.164 -0.335 7.924 1.00 79.19 92 GLN A O 1
ATOM 765 N N . ASN A 1 93 ? 10.611 -0.239 5.730 1.00 80.31 93 ASN A N 1
ATOM 766 C CA . ASN A 1 93 ? 11.991 0.239 5.862 1.00 80.31 93 ASN A CA 1
ATOM 767 C C . ASN A 1 93 ? 12.168 1.718 5.493 1.00 80.31 93 ASN A C 1
ATOM 769 O O . ASN A 1 93 ? 13.280 2.241 5.557 1.00 80.31 93 ASN A O 1
ATOM 773 N N . ARG A 1 94 ? 11.091 2.393 5.082 1.00 79.19 94 ARG A N 1
ATOM 774 C CA . ARG A 1 94 ? 11.126 3.774 4.597 1.00 79.19 94 ARG A CA 1
ATOM 775 C C . ARG A 1 94 ? 10.376 4.737 5.501 1.00 79.19 94 ARG A C 1
ATOM 777 O O . ARG A 1 94 ? 9.387 4.379 6.129 1.00 79.19 94 ARG A O 1
ATOM 784 N N . SER A 1 95 ? 10.833 5.987 5.520 1.00 72.31 95 SER A N 1
ATOM 785 C CA . SER A 1 95 ? 10.170 7.090 6.223 1.00 72.31 95 SER A CA 1
ATOM 786 C C . SER A 1 95 ? 9.085 7.771 5.370 1.00 72.31 95 SER A C 1
ATOM 788 O O . SER A 1 95 ? 8.108 8.297 5.910 1.00 72.31 95 SER A O 1
ATOM 790 N N . ASP A 1 96 ? 9.207 7.719 4.041 1.00 77.44 96 ASP A N 1
ATOM 791 C CA . ASP A 1 96 ? 8.317 8.304 3.028 1.00 77.44 96 ASP A CA 1
ATOM 792 C C . ASP A 1 96 ? 7.242 7.313 2.542 1.00 77.44 96 ASP A C 1
ATOM 794 O O . ASP A 1 96 ? 7.067 7.042 1.358 1.00 77.44 96 ASP A O 1
ATOM 798 N N . GLN A 1 97 ? 6.483 6.757 3.482 1.00 88.00 97 GLN A N 1
ATOM 799 C CA . GLN A 1 97 ? 5.500 5.700 3.207 1.00 88.00 97 GLN A CA 1
ATOM 800 C C . GLN A 1 97 ? 4.223 6.190 2.502 1.00 88.00 97 GLN A C 1
ATOM 802 O O . GLN A 1 97 ? 3.448 5.377 2.004 1.00 88.00 97 GLN A O 1
ATOM 807 N N . ASP A 1 98 ? 3.968 7.501 2.464 1.00 89.75 98 ASP A N 1
ATOM 808 C CA . ASP A 1 98 ? 2.658 8.055 2.096 1.00 89.75 98 ASP A CA 1
ATOM 809 C C . ASP A 1 98 ? 2.239 7.723 0.653 1.00 89.75 98 ASP A C 1
ATOM 811 O O . ASP A 1 98 ? 1.079 7.380 0.415 1.00 89.75 98 ASP A O 1
ATOM 815 N N . THR A 1 99 ? 3.165 7.767 -0.308 1.00 90.88 99 THR A N 1
ATOM 816 C CA . THR A 1 99 ? 2.884 7.387 -1.705 1.00 90.88 99 THR A CA 1
ATOM 817 C C . THR A 1 99 ? 2.673 5.880 -1.839 1.00 90.88 99 THR A C 1
ATOM 819 O O . THR A 1 99 ? 1.755 5.445 -2.529 1.00 90.88 99 THR A O 1
ATOM 822 N N . LEU A 1 100 ? 3.454 5.067 -1.122 1.00 93.12 100 LEU A N 1
ATOM 823 C CA . LEU A 1 100 ? 3.324 3.606 -1.144 1.00 93.12 100 LEU A CA 1
ATOM 824 C C . LEU A 1 100 ? 1.976 3.149 -0.577 1.00 93.12 100 LEU A C 1
ATOM 826 O O . LEU A 1 100 ? 1.312 2.303 -1.171 1.00 93.12 100 LEU A O 1
ATOM 830 N N . ILE A 1 101 ? 1.525 3.764 0.521 1.00 94.44 101 ILE A N 1
ATOM 831 C CA . ILE A 1 101 ? 0.192 3.521 1.087 1.00 94.44 101 ILE A CA 1
ATOM 832 C C . ILE A 1 101 ? -0.891 3.894 0.067 1.00 94.44 101 ILE A C 1
ATOM 834 O O . ILE A 1 101 ? -1.863 3.161 -0.083 1.00 94.44 101 ILE A O 1
ATOM 838 N N . GLN A 1 102 ? -0.732 4.993 -0.679 1.00 94.06 102 GLN A N 1
ATOM 839 C CA . GLN A 1 102 ? -1.686 5.357 -1.733 1.00 94.06 102 GLN A CA 1
ATOM 840 C C . GLN A 1 102 ? -1.725 4.342 -2.882 1.00 94.06 102 GLN A C 1
ATOM 842 O O . GLN A 1 102 ? -2.815 4.056 -3.383 1.00 94.06 102 GLN A O 1
ATOM 847 N N . ILE A 1 103 ? -0.580 3.775 -3.276 1.00 94.31 103 ILE A N 1
ATOM 848 C CA . ILE A 1 103 ? -0.528 2.697 -4.274 1.00 94.31 103 ILE A CA 1
ATOM 849 C C . ILE A 1 103 ? -1.274 1.469 -3.745 1.00 94.31 103 ILE A C 1
ATOM 851 O O . ILE A 1 103 ? -2.161 0.963 -4.430 1.00 94.31 103 ILE A O 1
ATOM 855 N N . LEU A 1 104 ? -0.991 1.031 -2.511 1.00 94.38 104 LEU A N 1
ATOM 856 C CA . LEU A 1 104 ? -1.676 -0.105 -1.879 1.00 94.38 104 LEU A CA 1
ATOM 857 C C . LEU A 1 104 ? -3.183 0.132 -1.735 1.00 94.38 104 LEU A C 1
ATOM 859 O O . LEU A 1 104 ? -3.970 -0.775 -1.993 1.00 94.38 104 LEU A O 1
ATOM 863 N N . ARG A 1 105 ? -3.603 1.361 -1.412 1.00 94.62 105 ARG A N 1
ATOM 864 C CA . ARG A 1 105 ? -5.017 1.759 -1.385 1.00 94.62 105 ARG A CA 1
ATOM 865 C C . ARG A 1 105 ? -5.682 1.540 -2.738 1.00 94.62 105 ARG A C 1
ATOM 867 O O . ARG A 1 105 ? -6.771 0.981 -2.792 1.00 94.62 105 ARG A O 1
ATOM 874 N N . LYS A 1 106 ? -5.042 1.987 -3.825 1.00 93.50 106 LYS A N 1
ATOM 875 C CA . LYS A 1 106 ? -5.561 1.791 -5.186 1.00 93.50 106 LYS A CA 1
ATOM 876 C C . LYS A 1 106 ? -5.555 0.313 -5.587 1.00 93.50 106 LYS A C 1
ATOM 878 O O . LYS A 1 106 ? -6.512 -0.132 -6.207 1.00 93.50 106 LYS A O 1
ATOM 883 N N . CYS A 1 107 ? -4.543 -0.455 -5.179 1.00 92.38 107 CYS A N 1
ATOM 884 C CA . CYS A 1 107 ? -4.522 -1.909 -5.369 1.00 92.38 107 CYS A CA 1
ATOM 885 C C . CYS A 1 107 ? -5.730 -2.564 -4.688 1.00 92.38 107 CYS A C 1
ATOM 887 O O . CYS A 1 107 ? -6.491 -3.273 -5.338 1.00 92.38 107 CYS A O 1
ATOM 889 N N . ALA A 1 108 ? -5.943 -2.285 -3.399 1.00 92.00 108 ALA A N 1
ATOM 890 C CA . ALA A 1 108 ? -7.070 -2.822 -2.643 1.00 92.00 108 ALA A CA 1
ATOM 891 C C . ALA A 1 108 ? -8.416 -2.377 -3.237 1.00 92.00 108 ALA A C 1
ATOM 893 O O . ALA A 1 108 ? -9.330 -3.181 -3.371 1.00 92.00 108 ALA A O 1
ATOM 894 N N . PHE A 1 109 ? -8.543 -1.118 -3.664 1.00 91.81 109 PHE A N 1
ATOM 895 C CA . PHE A 1 109 ? -9.740 -0.647 -4.365 1.00 91.81 109 PHE A CA 1
ATOM 896 C C . PHE A 1 109 ? -10.010 -1.443 -5.653 1.00 91.81 109 PHE A C 1
ATOM 898 O O . PHE A 1 109 ? -11.147 -1.826 -5.916 1.00 91.81 109 PHE A O 1
ATOM 905 N N . ASN A 1 110 ? -8.957 -1.764 -6.408 1.00 89.56 110 ASN A N 1
ATOM 906 C CA . ASN A 1 110 ? -9.021 -2.576 -7.623 1.00 89.56 110 ASN A CA 1
ATOM 907 C C . ASN A 1 110 ? -9.030 -4.093 -7.355 1.00 89.56 110 ASN A C 1
ATOM 909 O O . ASN A 1 110 ? -8.678 -4.871 -8.238 1.00 89.56 110 ASN A O 1
ATOM 913 N N . GLN A 1 111 ? -9.444 -4.525 -6.161 1.00 86.50 111 GLN A N 1
ATOM 914 C CA . GLN A 1 111 ? -9.616 -5.937 -5.799 1.00 86.50 111 GLN A CA 1
ATOM 915 C C . GLN A 1 111 ? -8.316 -6.758 -5.715 1.00 86.50 111 GLN A C 1
ATOM 917 O O . GLN A 1 111 ? -8.355 -7.988 -5.755 1.00 86.50 111 GLN A O 1
ATOM 922 N N . CYS A 1 112 ? -7.152 -6.118 -5.558 1.00 86.31 112 CYS A N 1
ATOM 923 C CA . CYS A 1 112 ? -5.926 -6.841 -5.223 1.00 86.31 112 CYS A CA 1
ATOM 924 C C . CYS A 1 112 ? -5.990 -7.380 -3.785 1.00 86.31 112 CYS A C 1
ATOM 926 O O . CYS A 1 112 ? -6.383 -6.671 -2.854 1.00 86.31 112 CYS A O 1
ATOM 928 N N . ILE A 1 113 ? -5.535 -8.620 -3.608 1.00 87.75 113 ILE A N 1
ATOM 929 C CA . ILE A 1 113 ? -5.396 -9.265 -2.301 1.00 87.75 113 ILE A CA 1
ATOM 930 C C . ILE A 1 113 ? -4.085 -8.783 -1.671 1.00 87.75 113 ILE A C 1
ATOM 932 O O . ILE A 1 113 ? -3.015 -8.939 -2.256 1.00 87.75 113 ILE A O 1
ATOM 936 N N . LEU A 1 114 ? -4.167 -8.174 -0.487 1.00 90.56 114 LEU A N 1
ATOM 937 C CA . LEU A 1 114 ? -2.986 -7.749 0.269 1.00 90.56 114 LEU A CA 1
ATOM 938 C C . LEU A 1 114 ? -2.545 -8.871 1.203 1.00 90.56 114 LEU A C 1
ATOM 940 O O . LEU A 1 114 ? -3.392 -9.494 1.840 1.00 90.56 114 LEU A O 1
ATOM 944 N N . THR A 1 115 ? -1.241 -9.097 1.350 1.00 89.06 115 THR A N 1
ATOM 945 C CA . THR A 1 115 ? -0.764 -10.148 2.255 1.00 89.06 115 THR A CA 1
ATOM 946 C C . THR A 1 115 ? -1.095 -9.821 3.715 1.00 89.06 115 THR A C 1
ATOM 948 O O . THR A 1 115 ? -1.192 -8.655 4.110 1.00 89.06 115 THR A O 1
ATOM 951 N N . GLU A 1 116 ? -1.215 -10.846 4.562 1.00 87.88 116 GLU A N 1
ATOM 952 C CA . GLU A 1 116 ? -1.424 -10.659 6.005 1.00 87.88 116 GLU A CA 1
ATOM 953 C C . GLU A 1 116 ? -0.332 -9.772 6.627 1.00 87.88 116 GLU A C 1
ATOM 955 O O . GLU A 1 116 ? -0.615 -8.884 7.433 1.00 87.88 116 GLU A O 1
ATOM 960 N N . LYS A 1 117 ? 0.917 -9.933 6.173 1.00 87.31 117 LYS A N 1
ATOM 961 C CA . LYS A 1 117 ? 2.053 -9.104 6.595 1.00 87.31 117 LYS A CA 1
ATOM 962 C C . LYS A 1 117 ? 1.815 -7.618 6.308 1.00 87.31 117 LYS A C 1
ATOM 964 O O . LYS A 1 117 ? 2.178 -6.766 7.125 1.00 87.31 117 LYS A O 1
ATOM 969 N N . THR A 1 118 ? 1.198 -7.297 5.178 1.00 89.88 118 THR A N 1
ATOM 970 C CA . THR A 1 118 ? 0.843 -5.921 4.806 1.00 89.88 118 THR A CA 1
ATOM 971 C C . THR A 1 118 ? -0.269 -5.376 5.653 1.00 89.88 118 THR A C 1
ATOM 973 O O . THR A 1 118 ? -0.154 -4.251 6.129 1.00 89.88 118 THR A O 1
ATOM 976 N N . LEU A 1 119 ? -1.305 -6.172 5.898 1.00 91.88 119 LEU A N 1
ATOM 977 C CA . LEU A 1 119 ? -2.393 -5.779 6.783 1.00 91.88 119 LEU A CA 1
ATOM 978 C C . LEU A 1 119 ? -1.863 -5.456 8.188 1.00 91.88 119 LEU A C 1
ATOM 980 O O . LEU A 1 119 ? -2.179 -4.396 8.724 1.00 91.88 119 LEU A O 1
ATOM 984 N N . ILE A 1 120 ? -0.976 -6.296 8.733 1.00 88.69 120 ILE A N 1
ATOM 985 C CA . ILE A 1 120 ? -0.315 -6.065 10.028 1.00 88.69 120 ILE A CA 1
ATOM 986 C C . ILE A 1 120 ? 0.559 -4.802 9.993 1.00 88.69 120 ILE A C 1
ATOM 988 O O . ILE A 1 120 ? 0.541 -3.989 10.919 1.00 88.69 120 ILE A O 1
ATOM 992 N N . THR A 1 121 ? 1.324 -4.603 8.916 1.00 89.25 121 THR A N 1
ATOM 993 C CA . THR A 1 121 ? 2.170 -3.408 8.762 1.00 89.25 121 THR A CA 1
ATOM 994 C C . THR A 1 121 ? 1.313 -2.144 8.728 1.00 89.25 121 THR A C 1
ATOM 996 O O . THR A 1 121 ? 1.590 -1.194 9.455 1.00 89.25 121 THR A O 1
ATOM 999 N N . LEU A 1 122 ? 0.233 -2.146 7.947 1.00 92.12 122 LEU A N 1
ATOM 1000 C CA . LEU A 1 122 ? -0.723 -1.048 7.872 1.00 92.12 122 LEU A CA 1
ATOM 1001 C C . LEU A 1 122 ? -1.393 -0.796 9.227 1.00 92.12 122 LEU A C 1
ATOM 1003 O O . LEU A 1 122 ? -1.480 0.359 9.636 1.00 92.12 122 LEU A O 1
ATOM 1007 N N . SER A 1 123 ? -1.797 -1.835 9.966 1.00 89.00 123 SER A N 1
ATOM 1008 C CA . SER A 1 123 ? -2.367 -1.650 11.305 1.00 89.00 123 SER A CA 1
ATOM 1009 C C . SER A 1 123 ? -1.365 -1.036 12.281 1.00 89.00 123 SER A C 1
ATOM 1011 O O . SER A 1 123 ? -1.721 -0.117 13.013 1.00 89.00 123 SER A O 1
ATOM 1013 N N . ASN A 1 124 ? -0.098 -1.461 12.257 1.00 86.44 124 ASN A N 1
ATOM 1014 C CA . ASN A 1 124 ? 0.945 -0.879 13.110 1.00 86.44 124 ASN A CA 1
ATOM 1015 C C . ASN A 1 124 ? 1.186 0.595 12.763 1.00 86.44 124 ASN A C 1
ATOM 1017 O O . ASN A 1 124 ? 1.221 1.449 13.648 1.00 86.44 124 ASN A O 1
ATOM 1021 N N . LEU A 1 125 ? 1.248 0.918 11.469 1.00 88.06 125 LEU A N 1
ATOM 1022 C CA . LEU A 1 125 ? 1.345 2.302 11.008 1.00 88.06 125 LEU A CA 1
ATOM 1023 C C . LEU A 1 125 ? 0.121 3.132 11.410 1.00 88.06 125 LEU A C 1
ATOM 1025 O O . LEU A 1 125 ? 0.266 4.318 11.703 1.00 88.06 125 LEU A O 1
ATOM 1029 N N . LEU A 1 126 ? -1.071 2.531 11.469 1.00 86.75 126 LEU A N 1
ATOM 1030 C CA . LEU A 1 126 ? -2.272 3.196 11.971 1.00 86.75 126 LEU A CA 1
ATOM 1031 C C . LEU A 1 126 ? -2.158 3.515 13.465 1.00 86.75 126 LEU A C 1
ATOM 1033 O O . LEU A 1 126 ? -2.476 4.629 13.876 1.00 86.75 126 LEU A O 1
ATOM 1037 N N . PHE A 1 127 ? -1.661 2.566 14.265 1.00 79.62 127 PHE A N 1
ATOM 1038 C CA . PHE A 1 127 ? -1.395 2.774 15.689 1.00 79.62 127 PHE A CA 1
ATOM 1039 C C . PHE A 1 127 ? -0.384 3.898 15.932 1.00 79.62 127 PHE A C 1
ATOM 1041 O O . PHE A 1 127 ? -0.535 4.667 16.884 1.00 79.62 127 PHE A O 1
ATOM 1048 N N . GLU A 1 128 ? 0.637 4.005 15.084 1.00 81.06 128 GLU A N 1
ATOM 1049 C CA . GLU A 1 128 ? 1.732 4.962 15.241 1.00 81.06 128 GLU A CA 1
ATOM 1050 C C . GLU A 1 128 ? 1.448 6.347 14.648 1.00 81.06 128 GLU A C 1
ATOM 1052 O O . GLU A 1 128 ? 1.989 7.343 15.140 1.00 81.06 128 GLU A O 1
ATOM 1057 N N . SER A 1 129 ? 0.622 6.427 13.603 1.00 79.88 129 SER A N 1
ATOM 1058 C CA . SER A 1 129 ? 0.407 7.652 12.840 1.00 79.88 129 SER A CA 1
ATOM 1059 C C . SER A 1 129 ? -0.380 8.701 13.624 1.00 79.88 129 SER A C 1
ATOM 1061 O O . SER A 1 129 ? -1.523 8.496 14.026 1.00 79.88 129 SER A O 1
ATOM 1063 N N . THR A 1 130 ? 0.207 9.891 13.743 1.00 70.50 130 THR A N 1
ATOM 1064 C CA . THR A 1 130 ? -0.477 11.108 14.207 1.00 70.50 130 THR A CA 1
ATOM 1065 C C . THR A 1 130 ? -0.968 11.986 13.055 1.00 70.50 130 THR A C 1
ATOM 1067 O O . THR A 1 130 ? -1.763 12.895 13.273 1.00 70.50 130 THR A O 1
ATOM 1070 N N . LYS A 1 131 ? -0.513 11.728 11.821 1.00 81.88 131 LYS A N 1
ATOM 1071 C CA . LYS A 1 131 ? -0.915 12.489 10.633 1.00 81.88 131 LYS A CA 1
ATOM 1072 C C . LYS A 1 131 ? -2.277 12.004 10.145 1.00 81.88 131 LYS A C 1
ATOM 1074 O O . LYS A 1 131 ? -2.402 10.857 9.712 1.00 81.88 131 LYS A O 1
ATOM 1079 N N . GLU A 1 132 ? -3.268 12.890 10.154 1.00 80.06 132 GLU A N 1
ATOM 1080 C CA . GLU A 1 132 ? -4.647 12.570 9.766 1.00 80.06 132 GLU A CA 1
ATOM 1081 C C . GLU A 1 132 ? -4.741 12.015 8.337 1.00 80.06 132 GLU A C 1
ATOM 1083 O O . GLU A 1 132 ? -5.323 10.956 8.124 1.00 80.06 132 GLU A O 1
ATOM 1088 N N . MET A 1 133 ? -4.086 12.659 7.365 1.00 83.88 133 MET A N 1
ATOM 1089 C CA . MET A 1 133 ? -4.106 12.214 5.965 1.00 83.88 133 MET A CA 1
ATOM 1090 C C . MET A 1 133 ? -3.580 10.778 5.797 1.00 83.88 133 MET A C 1
ATOM 1092 O O . MET A 1 133 ? -4.188 9.967 5.099 1.00 83.88 133 MET A O 1
ATOM 1096 N N . ARG A 1 134 ? -2.467 10.444 6.466 1.00 87.25 134 ARG A N 1
ATOM 1097 C CA . ARG A 1 134 ? -1.895 9.090 6.452 1.00 87.25 134 ARG A CA 1
ATOM 1098 C C . ARG A 1 134 ? -2.850 8.092 7.095 1.00 87.25 134 ARG A C 1
ATOM 1100 O O . ARG A 1 134 ? -3.111 7.044 6.514 1.00 87.25 134 ARG A O 1
ATOM 1107 N N . ARG A 1 135 ? -3.400 8.438 8.262 1.00 86.81 135 ARG A N 1
ATOM 1108 C CA . ARG A 1 135 ? -4.358 7.608 9.002 1.00 86.81 135 ARG A CA 1
ATOM 1109 C C . ARG A 1 135 ? -5.587 7.299 8.143 1.00 86.81 135 ARG A C 1
ATOM 1111 O O . ARG A 1 135 ? -5.928 6.135 7.974 1.00 86.81 135 ARG A O 1
ATOM 1118 N N . ASN A 1 136 ? -6.170 8.315 7.508 1.00 88.88 136 ASN A N 1
ATOM 1119 C CA . ASN A 1 136 ? -7.309 8.165 6.601 1.00 88.88 136 ASN A CA 1
ATOM 1120 C C . ASN A 1 136 ? -6.974 7.268 5.401 1.00 88.88 136 ASN A C 1
ATOM 1122 O O . ASN A 1 136 ? -7.767 6.399 5.048 1.00 88.88 136 ASN A O 1
ATOM 1126 N N . ASN A 1 137 ? -5.789 7.419 4.804 1.00 90.94 137 ASN A N 1
ATOM 1127 C CA . ASN A 1 137 ? -5.353 6.546 3.712 1.00 90.94 137 ASN A CA 1
ATOM 1128 C C . ASN A 1 137 ? -5.203 5.086 4.149 1.00 90.94 137 ASN A C 1
ATOM 1130 O O . ASN A 1 137 ? -5.608 4.193 3.405 1.00 90.94 137 ASN A O 1
ATOM 1134 N N . ILE A 1 138 ? -4.658 4.837 5.341 1.00 92.88 138 ILE A N 1
ATOM 1135 C CA . ILE A 1 138 ? -4.527 3.484 5.888 1.00 92.88 138 ILE A CA 1
ATOM 1136 C C . ILE A 1 138 ? -5.906 2.878 6.165 1.00 92.88 138 ILE A C 1
ATOM 1138 O O . ILE A 1 138 ? -6.162 1.763 5.720 1.00 92.88 138 ILE A O 1
ATOM 1142 N N . ILE A 1 139 ? -6.805 3.617 6.827 1.00 91.88 139 ILE A N 1
ATOM 1143 C CA . ILE A 1 139 ? -8.178 3.165 7.109 1.00 91.88 139 ILE A CA 1
ATOM 1144 C C . ILE A 1 139 ? -8.882 2.768 5.812 1.00 91.88 139 ILE A C 1
ATOM 1146 O O . ILE A 1 139 ? -9.358 1.646 5.708 1.00 91.88 139 ILE A O 1
ATOM 1150 N N . LEU A 1 140 ? -8.864 3.636 4.795 1.00 93.62 140 LEU A N 1
ATOM 1151 C CA . LEU A 1 140 ? -9.476 3.334 3.497 1.00 93.62 140 LEU A CA 1
ATOM 1152 C C . LEU A 1 140 ? -8.851 2.102 2.833 1.00 93.62 140 LEU A C 1
ATOM 1154 O O . LEU A 1 140 ? -9.555 1.309 2.218 1.00 93.62 140 LEU A O 1
ATOM 1158 N N . THR A 1 141 ? -7.533 1.926 2.951 1.00 95.06 141 THR A N 1
ATOM 1159 C CA . THR A 1 141 ? -6.845 0.746 2.402 1.00 95.06 141 THR A CA 1
ATOM 1160 C C . THR A 1 141 ? -7.341 -0.535 3.063 1.00 95.06 141 THR A C 1
ATOM 1162 O O . THR A 1 141 ? -7.644 -1.502 2.369 1.00 95.06 141 THR A O 1
ATOM 1165 N N . LEU A 1 142 ? -7.450 -0.534 4.393 1.00 94.25 142 LEU A N 1
ATOM 1166 C CA . LEU A 1 142 ? -7.936 -1.676 5.161 1.00 94.25 142 LEU A CA 1
ATOM 1167 C C . LEU A 1 142 ? -9.430 -1.937 4.905 1.00 94.25 142 LEU A C 1
ATOM 1169 O O . LEU A 1 142 ? -9.805 -3.083 4.701 1.00 94.25 142 LEU A O 1
ATOM 1173 N N . GLU A 1 143 ? -10.264 -0.898 4.818 1.00 92.75 143 GLU A N 1
ATOM 1174 C CA . GLU A 1 143 ? -11.688 -1.021 4.464 1.00 92.75 143 GLU A CA 1
ATOM 1175 C C . GLU A 1 143 ? -11.888 -1.613 3.060 1.00 92.75 143 GLU A C 1
ATOM 1177 O O . GLU A 1 143 ? -12.787 -2.424 2.852 1.00 92.75 143 GLU A O 1
ATOM 1182 N N . PHE A 1 144 ? -11.064 -1.227 2.077 1.00 93.94 144 PHE A N 1
ATOM 1183 C CA . PHE A 1 144 ? -11.108 -1.860 0.757 1.00 93.94 144 PHE A CA 1
ATOM 1184 C C . PHE A 1 144 ? -10.604 -3.299 0.801 1.00 93.94 144 PHE A C 1
ATOM 1186 O O . PHE A 1 144 ? -11.187 -4.153 0.142 1.00 93.94 144 PHE A O 1
ATOM 1193 N N . ALA A 1 145 ? -9.565 -3.582 1.587 1.00 91.88 145 ALA A N 1
ATOM 1194 C CA . ALA A 1 145 ? -9.074 -4.941 1.761 1.00 91.88 145 ALA A CA 1
ATOM 1195 C C . ALA A 1 145 ? -10.144 -5.860 2.377 1.00 91.88 145 ALA A C 1
ATOM 1197 O O . ALA A 1 145 ? -10.332 -6.952 1.856 1.00 91.88 145 ALA A O 1
ATOM 1198 N N . ASP A 1 146 ? -10.897 -5.406 3.384 1.00 92.06 146 ASP A N 1
ATOM 1199 C CA . ASP A 1 146 ? -11.980 -6.182 4.021 1.00 92.06 146 ASP A CA 1
ATOM 1200 C C . ASP A 1 146 ? -13.067 -6.631 3.033 1.00 92.06 146 ASP A C 1
ATOM 1202 O O . ASP A 1 146 ? -13.609 -7.730 3.123 1.00 92.06 146 ASP A O 1
ATOM 1206 N N . ARG A 1 147 ? -13.345 -5.811 2.011 1.00 89.81 147 ARG A N 1
ATOM 1207 C CA . ARG A 1 147 ? -14.313 -6.157 0.955 1.00 89.81 147 ARG A CA 1
ATOM 1208 C C . ARG A 1 147 ? -13.835 -7.291 0.053 1.00 89.81 147 ARG A C 1
ATOM 1210 O O . ARG A 1 147 ? -14.665 -7.955 -0.563 1.00 89.81 147 ARG A O 1
ATOM 1217 N N . ASN A 1 148 ? -12.522 -7.478 -0.060 1.00 86.50 148 ASN A N 1
ATOM 1218 C CA . ASN A 1 148 ? -11.913 -8.446 -0.973 1.00 86.50 148 ASN A CA 1
ATOM 1219 C C . ASN A 1 148 ? -11.379 -9.689 -0.251 1.00 86.50 148 ASN A C 1
ATOM 1221 O O . ASN A 1 148 ? -11.178 -10.722 -0.885 1.00 86.50 148 ASN A O 1
ATOM 1225 N N . GLN A 1 149 ? -11.110 -9.590 1.051 1.00 90.31 149 GLN A N 1
ATOM 1226 C CA . GLN A 1 149 ? -10.568 -10.661 1.879 1.00 90.31 149 GLN A CA 1
ATOM 1227 C C . GLN A 1 149 ? -10.968 -10.476 3.343 1.00 90.31 149 GLN A C 1
ATOM 1229 O O . GLN A 1 149 ? -11.088 -9.357 3.825 1.00 90.31 149 GLN A O 1
ATOM 1234 N N . GLN A 1 150 ? -11.105 -11.580 4.075 1.00 89.94 150 GLN A N 1
ATOM 1235 C CA . GLN A 1 150 ? -11.391 -11.522 5.505 1.00 89.94 150 GLN A CA 1
ATOM 1236 C C . GLN A 1 150 ? -10.191 -10.950 6.269 1.00 89.94 150 GLN A C 1
ATOM 1238 O O . GLN A 1 150 ? -9.099 -11.522 6.236 1.00 89.94 150 GLN A O 1
ATOM 1243 N N . LEU A 1 151 ? -10.395 -9.844 6.989 1.00 90.56 151 LEU A N 1
ATOM 1244 C CA . LEU A 1 151 ? -9.347 -9.282 7.834 1.00 90.56 151 LEU A CA 1
ATOM 1245 C C . LEU A 1 151 ? -9.170 -10.067 9.146 1.00 90.56 151 LEU A C 1
ATOM 1247 O O . LEU A 1 151 ? -10.148 -10.564 9.719 1.00 90.56 151 LEU A O 1
ATOM 1251 N N . PRO A 1 152 ? -7.938 -10.113 9.689 1.00 88.75 152 PRO A N 1
ATOM 1252 C CA . PRO A 1 152 ? -7.692 -10.558 11.055 1.00 88.75 152 PRO A CA 1
ATOM 1253 C C . PRO A 1 152 ? -8.554 -9.794 12.070 1.00 88.75 152 PRO A C 1
ATOM 1255 O O . PRO A 1 152 ? -8.694 -8.571 11.989 1.00 88.75 152 PRO A O 1
ATOM 1258 N N . GLU A 1 153 ? -9.074 -10.497 13.080 1.00 86.56 153 GLU A N 1
ATOM 1259 C CA . GLU A 1 153 ? -9.989 -9.933 14.088 1.00 86.56 153 GLU A CA 1
ATOM 1260 C C . GLU A 1 153 ? -9.419 -8.682 14.779 1.00 86.56 153 GLU A C 1
ATOM 1262 O O . GLU A 1 153 ? -10.129 -7.712 15.039 1.00 86.56 153 GLU A O 1
ATOM 1267 N N . VAL A 1 154 ? -8.107 -8.671 15.031 1.00 83.44 154 VAL A N 1
ATOM 1268 C CA . VAL A 1 154 ? -7.398 -7.531 15.631 1.00 83.44 154 VAL A CA 1
ATOM 1269 C C . VAL A 1 154 ? -7.549 -6.264 14.781 1.00 83.44 154 VAL A C 1
ATOM 1271 O O . VAL A 1 154 ? -7.775 -5.183 15.322 1.00 83.44 154 VAL A O 1
ATOM 1274 N N . ILE A 1 155 ? -7.469 -6.398 13.456 1.00 86.81 155 ILE A N 1
ATOM 1275 C CA . ILE A 1 155 ? -7.574 -5.285 12.508 1.00 86.81 155 ILE A CA 1
ATOM 1276 C C . ILE A 1 155 ? -9.032 -4.839 12.375 1.00 86.81 155 ILE A C 1
ATOM 1278 O O . ILE A 1 155 ? -9.305 -3.641 12.383 1.00 86.81 155 ILE A O 1
ATOM 1282 N N . ASN A 1 156 ? -9.975 -5.782 12.354 1.00 86.56 156 ASN A N 1
ATOM 1283 C CA . ASN A 1 156 ? -11.405 -5.465 12.350 1.00 86.56 156 ASN A CA 1
ATOM 1284 C C . ASN A 1 156 ? -11.837 -4.692 13.600 1.00 86.56 156 ASN A C 1
ATOM 1286 O O . ASN A 1 156 ? -12.532 -3.680 13.500 1.00 86.56 156 ASN A O 1
ATOM 1290 N N . ASN A 1 157 ? -11.368 -5.109 14.776 1.00 84.38 157 ASN A N 1
ATOM 1291 C CA . ASN A 1 157 ? -11.612 -4.380 16.018 1.00 84.38 157 ASN A CA 1
ATOM 1292 C C . ASN A 1 157 ? -11.016 -2.965 15.967 1.00 84.38 157 ASN A C 1
ATOM 1294 O O . ASN A 1 157 ? -11.671 -2.009 16.377 1.00 84.38 157 ASN A O 1
ATOM 1298 N N . LEU A 1 158 ? -9.811 -2.814 15.411 1.00 83.88 158 LEU A N 1
ATOM 1299 C CA . LEU A 1 158 ? -9.178 -1.509 15.235 1.00 83.88 158 LEU A CA 1
ATOM 1300 C C . LEU A 1 158 ? -10.006 -0.583 14.331 1.00 83.88 158 LEU A C 1
ATOM 1302 O O . LEU A 1 158 ? -10.278 0.550 14.720 1.00 83.88 158 LEU A O 1
ATOM 1306 N N . LEU A 1 159 ? -10.462 -1.065 13.171 1.00 86.06 159 LEU A N 1
ATOM 1307 C CA . LEU A 1 159 ? -11.334 -0.295 12.274 1.00 86.06 159 LEU A CA 1
ATOM 1308 C C . LEU A 1 159 ? -12.654 0.098 12.945 1.00 86.06 159 LEU A C 1
ATOM 1310 O O . LEU A 1 159 ? -13.134 1.218 12.771 1.00 86.06 159 LEU A O 1
ATOM 1314 N N . LYS A 1 160 ? -13.217 -0.794 13.761 1.00 86.00 160 LYS A N 1
ATOM 1315 C CA . LYS A 1 160 ? -14.430 -0.520 14.532 1.00 86.00 160 LYS A CA 1
ATOM 1316 C C . LYS A 1 160 ? -14.222 0.614 15.545 1.00 86.00 160 LYS A C 1
ATOM 1318 O O . LYS A 1 160 ? -15.064 1.502 15.643 1.00 86.00 160 LYS A O 1
ATOM 1323 N N . TYR A 1 161 ? -13.090 0.642 16.251 1.00 81.06 161 TYR A N 1
ATOM 1324 C CA . TYR A 1 161 ? -12.764 1.740 17.173 1.00 81.06 161 TYR A CA 1
ATOM 1325 C C . TYR A 1 161 ? -12.544 3.067 16.442 1.00 81.06 161 TYR A C 1
ATOM 1327 O O . TYR A 1 161 ? -13.021 4.112 16.882 1.00 81.06 161 TYR A O 1
ATOM 1335 N N . GLU A 1 162 ? -11.871 3.024 15.296 1.00 81.94 162 GLU A N 1
ATOM 1336 C CA . GLU A 1 162 ? -11.679 4.177 14.412 1.00 81.94 162 GLU A CA 1
ATOM 1337 C C . GLU A 1 162 ? -13.018 4.754 13.920 1.00 81.94 162 GLU A C 1
ATOM 1339 O O . GLU A 1 162 ? -13.206 5.972 13.881 1.00 81.94 162 GLU A O 1
ATOM 1344 N N . TYR A 1 163 ? -13.982 3.887 13.607 1.00 82.69 163 TYR A N 1
ATOM 1345 C CA . TYR A 1 163 ? -15.341 4.278 13.246 1.00 82.69 163 TYR A CA 1
ATOM 1346 C C . TYR A 1 163 ? -16.094 4.948 14.406 1.00 82.69 163 TYR A C 1
ATOM 1348 O O . TYR A 1 163 ? -16.692 6.006 14.209 1.00 82.69 163 TYR A O 1
ATOM 1356 N N . TYR A 1 164 ? -16.017 4.403 15.624 1.00 74.75 164 TYR A N 1
ATOM 1357 C CA . TYR A 1 164 ? -16.642 5.028 16.796 1.00 74.75 164 TYR A CA 1
ATOM 1358 C C . TYR A 1 164 ? -16.106 6.428 17.074 1.00 74.75 164 TYR A C 1
ATOM 1360 O O . TYR A 1 164 ? -16.873 7.333 17.393 1.00 74.75 164 TYR A O 1
ATOM 1368 N N . VAL A 1 165 ? -14.810 6.649 16.870 1.00 72.81 165 VAL A N 1
ATOM 1369 C CA . VAL A 1 165 ? -14.239 7.992 16.988 1.00 72.81 165 VAL A CA 1
ATOM 1370 C C . VAL A 1 165 ? -14.793 8.937 15.929 1.00 72.81 165 VAL A C 1
ATOM 1372 O O . VAL A 1 165 ? -15.131 10.066 16.268 1.00 72.81 165 VAL A O 1
ATOM 1375 N N . LYS A 1 166 ? -14.975 8.489 14.680 1.00 73.38 166 LYS A N 1
ATOM 1376 C CA . LYS A 1 166 ? -15.636 9.311 13.650 1.00 73.38 166 LYS A CA 1
ATOM 1377 C C . LYS A 1 166 ? -17.070 9.686 14.038 1.00 73.38 166 LYS A C 1
ATOM 1379 O O . LYS A 1 166 ? -17.492 10.802 13.743 1.00 73.38 166 LYS A O 1
ATOM 1384 N N . ILE A 1 167 ? -17.815 8.787 14.688 1.00 69.81 167 ILE A N 1
ATOM 1385 C CA . ILE A 1 167 ? -19.149 9.105 15.225 1.00 69.81 167 ILE A CA 1
ATOM 1386 C C . ILE A 1 167 ? -19.032 10.191 16.295 1.00 69.81 167 ILE A C 1
ATOM 1388 O O . ILE A 1 167 ? -19.742 11.186 16.220 1.00 69.81 167 ILE A O 1
ATOM 1392 N N . LEU A 1 168 ? -18.112 10.048 17.250 1.00 66.69 168 LEU A N 1
ATOM 1393 C CA . LEU A 1 168 ? -17.926 11.031 18.322 1.00 66.69 168 LEU A CA 1
ATOM 1394 C C . LEU A 1 168 ? -17.500 12.413 17.817 1.00 66.69 168 LEU A C 1
ATOM 1396 O O . LEU A 1 168 ? -17.862 13.416 18.427 1.00 66.69 168 LEU A O 1
ATOM 1400 N N . THR A 1 169 ? -16.726 12.483 16.732 1.00 66.19 169 THR A N 1
ATOM 1401 C CA . THR A 1 169 ? -16.275 13.766 16.177 1.00 66.19 169 THR A CA 1
ATOM 1402 C C . THR A 1 169 ? -17.319 14.430 15.286 1.00 66.19 169 THR A C 1
ATOM 1404 O O . THR A 1 169 ? -17.349 15.655 15.218 1.00 66.19 169 THR A O 1
ATOM 1407 N N . ASN A 1 170 ? -18.147 13.647 14.583 1.00 69.44 170 ASN A N 1
ATOM 1408 C CA . ASN A 1 170 ? -18.976 14.161 13.487 1.00 69.44 170 ASN A CA 1
ATOM 1409 C C . ASN A 1 170 ? -20.488 14.006 13.704 1.00 69.44 170 ASN A C 1
ATOM 1411 O O . ASN A 1 170 ? -21.257 14.637 12.979 1.00 69.44 170 ASN A O 1
ATOM 1415 N N . SER A 1 171 ? -20.939 13.152 14.628 1.00 67.69 171 SER A N 1
ATOM 1416 C CA . SER A 1 171 ? -22.370 12.918 14.829 1.00 67.69 171 SER A CA 1
ATOM 1417 C C . SER A 1 171 ? -23.002 14.051 15.630 1.00 67.69 171 SER A C 1
ATOM 1419 O O . SER A 1 171 ? -22.500 14.479 16.666 1.00 67.69 171 SER A O 1
ATOM 1421 N N . VAL A 1 172 ? -24.152 14.510 15.142 1.00 65.50 172 VAL A N 1
ATOM 1422 C CA . VAL A 1 172 ? -25.042 15.446 15.844 1.00 65.50 172 VAL A CA 1
ATOM 1423 C C . VAL A 1 172 ? -26.031 14.673 16.737 1.00 65.50 172 VAL A C 1
ATOM 1425 O O . VAL A 1 172 ? -26.735 15.259 17.555 1.00 65.50 172 VAL A O 1
ATOM 1428 N N . CYS A 1 173 ? -26.096 13.343 16.597 1.00 71.94 173 CYS A N 1
ATOM 1429 C CA . CYS A 1 173 ? -27.004 12.481 17.340 1.00 71.94 173 CYS A CA 1
ATOM 1430 C C . CYS A 1 173 ? -26.387 12.061 18.682 1.00 71.94 173 CYS A C 1
ATOM 1432 O O . CYS A 1 173 ? -25.482 11.227 18.736 1.00 71.94 173 CYS A O 1
ATOM 1434 N N . GLU A 1 174 ? -26.923 12.588 19.788 1.00 70.56 174 GLU A N 1
ATOM 1435 C CA . GLU A 1 174 ? -26.425 12.278 21.136 1.00 70.56 174 GLU A CA 1
ATOM 1436 C C . GLU A 1 174 ? -26.471 10.784 21.483 1.00 70.56 174 GLU A C 1
ATOM 1438 O O . GLU A 1 174 ? -25.619 10.298 22.224 1.00 70.56 174 GLU A O 1
ATOM 1443 N N . ASN A 1 175 ? -27.462 10.046 20.976 1.00 74.94 175 ASN A N 1
ATOM 1444 C CA . ASN A 1 175 ? -27.615 8.625 21.295 1.00 74.94 175 ASN A CA 1
ATOM 1445 C C . ASN A 1 175 ? -26.534 7.772 20.619 1.00 74.94 175 ASN A C 1
ATOM 1447 O O . ASN A 1 175 ? -25.977 6.883 21.257 1.00 74.94 175 ASN A O 1
ATOM 1451 N N . GLU A 1 176 ? -26.201 8.072 19.362 1.00 72.62 176 GLU A N 1
ATOM 1452 C CA . GLU A 1 176 ? -25.113 7.400 18.639 1.00 72.62 176 GLU A CA 1
ATOM 1453 C C . GLU A 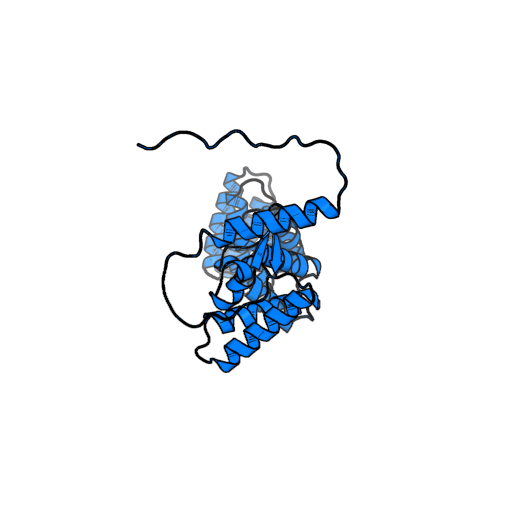1 176 ? -23.754 7.731 19.256 1.00 72.62 176 GLU A C 1
ATOM 1455 O O . GLU A 1 176 ? -22.910 6.851 19.408 1.00 72.62 176 GLU A O 1
ATOM 1460 N N . ALA A 1 177 ? -23.558 8.989 19.662 1.00 68.19 177 ALA A N 1
ATOM 1461 C CA . ALA A 1 177 ? -22.350 9.407 20.358 1.00 68.19 177 ALA A CA 1
ATOM 1462 C C . ALA A 1 177 ? -22.192 8.681 21.708 1.00 68.19 177 ALA A C 1
ATOM 1464 O O . ALA A 1 177 ? -21.112 8.179 22.009 1.00 68.19 177 ALA A O 1
ATOM 1465 N N . LYS A 1 178 ? -23.270 8.549 22.495 1.00 69.56 178 LYS A N 1
ATOM 1466 C CA . LYS A 1 178 ? -23.250 7.810 23.770 1.00 69.56 178 LYS A CA 1
ATOM 1467 C C . LYS A 1 178 ? -22.953 6.323 23.586 1.00 69.56 178 LYS A C 1
ATOM 1469 O O . LYS A 1 178 ? -22.178 5.777 24.366 1.00 69.56 178 LYS A O 1
ATOM 1474 N N . ASP A 1 179 ? -23.536 5.669 22.581 1.00 78.00 179 ASP A N 1
ATOM 1475 C CA . ASP A 1 179 ? -23.223 4.262 22.292 1.00 78.00 179 ASP A CA 1
ATOM 1476 C C . ASP A 1 179 ? -21.754 4.108 21.869 1.00 78.00 179 ASP A C 1
ATOM 1478 O O . ASP A 1 179 ? -21.025 3.306 22.447 1.00 78.00 179 ASP A O 1
ATOM 1482 N N . ALA A 1 180 ? -21.265 4.950 20.953 1.00 70.81 180 ALA A N 1
ATOM 1483 C CA . ALA A 1 180 ? -19.862 4.942 20.536 1.00 70.81 180 ALA A CA 1
ATOM 1484 C C . ALA A 1 180 ? -18.889 5.139 21.718 1.00 70.81 180 ALA A C 1
ATOM 1486 O O . ALA A 1 180 ? -17.882 4.433 21.820 1.00 70.81 180 ALA A O 1
ATOM 1487 N N . GLU A 1 181 ? -19.204 6.051 22.641 1.00 71.94 181 GLU A N 1
ATOM 1488 C CA . GLU A 1 181 ? -18.439 6.267 23.874 1.00 71.94 181 GLU A CA 1
ATOM 1489 C C . GLU A 1 181 ? -18.447 5.027 24.782 1.00 71.94 181 GLU A C 1
ATOM 1491 O O . GLU A 1 181 ? -17.394 4.602 25.262 1.00 71.94 181 GLU A O 1
ATOM 1496 N N . GLN A 1 182 ? -19.608 4.398 24.987 1.00 75.69 182 GLN A N 1
ATOM 1497 C CA . GLN A 1 182 ? -19.722 3.172 25.782 1.00 75.69 182 GLN A CA 1
ATOM 1498 C C . GLN A 1 182 ? -18.904 2.024 25.186 1.00 75.69 182 GLN A C 1
ATOM 1500 O O . GLN A 1 182 ? -18.193 1.334 25.919 1.00 75.69 182 GLN A O 1
ATOM 1505 N N . GLN A 1 183 ? -18.955 1.837 23.866 1.00 81.44 183 GLN A N 1
ATOM 1506 C CA . GLN A 1 183 ? -18.206 0.780 23.185 1.00 81.44 183 GLN A CA 1
ATOM 1507 C C . GLN A 1 183 ? -16.691 0.986 23.305 1.00 81.44 183 GLN A C 1
ATOM 1509 O O . GLN A 1 183 ? -15.957 0.030 23.569 1.00 81.44 183 GLN A O 1
ATOM 1514 N N . LEU A 1 184 ? -16.213 2.228 23.170 1.00 72.44 184 LEU A N 1
ATOM 1515 C CA . LEU A 1 184 ? -14.798 2.551 23.362 1.00 72.44 184 LEU A CA 1
ATOM 1516 C C . LEU A 1 184 ? -14.357 2.331 24.813 1.00 72.44 184 LEU A C 1
ATOM 1518 O O . LEU A 1 184 ? -13.317 1.713 25.029 1.00 72.44 184 LEU A O 1
ATOM 1522 N N . ASN A 1 185 ? -15.165 2.7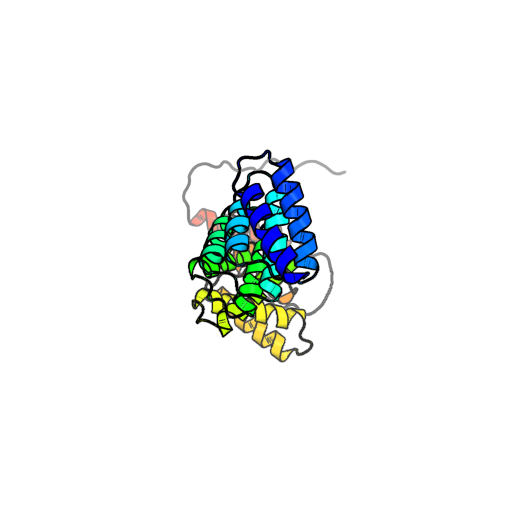50 25.790 1.00 71.50 185 ASN A N 1
ATOM 1523 C CA . ASN A 1 185 ? -14.884 2.540 27.213 1.00 71.50 185 ASN A CA 1
ATOM 1524 C C . ASN A 1 185 ? -14.828 1.052 27.582 1.00 71.50 185 ASN A C 1
ATOM 1526 O O . ASN A 1 185 ? -13.939 0.622 28.315 1.00 71.50 185 ASN A O 1
ATOM 1530 N N . MET A 1 186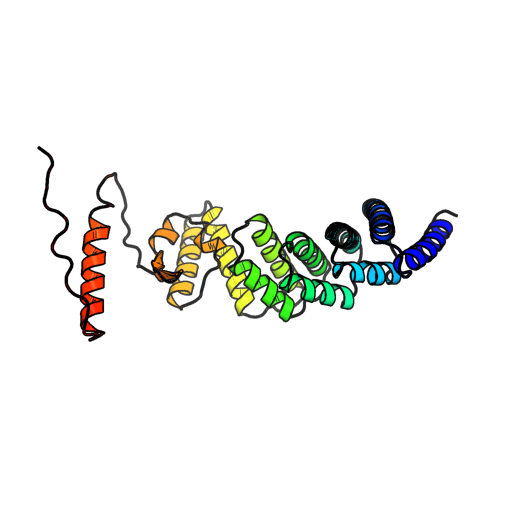 ? -15.742 0.239 27.051 1.00 74.44 186 MET A N 1
ATOM 1531 C CA . MET A 1 186 ? -15.723 -1.211 27.264 1.00 74.44 186 MET A CA 1
ATOM 1532 C C . MET A 1 186 ? -14.481 -1.860 26.645 1.00 74.44 186 MET A C 1
ATOM 1534 O O . MET A 1 186 ? -13.891 -2.759 27.243 1.00 74.44 186 MET A O 1
ATOM 1538 N N . ALA A 1 187 ? -14.043 -1.400 25.470 1.00 68.81 187 ALA A N 1
ATOM 1539 C CA . ALA A 1 187 ? -12.827 -1.903 24.840 1.00 68.81 187 ALA A CA 1
ATOM 1540 C C . ALA A 1 187 ? -11.584 -1.634 25.706 1.00 68.81 187 ALA A C 1
ATOM 1542 O O . ALA A 1 187 ? -10.784 -2.546 25.931 1.00 68.81 187 ALA A O 1
ATOM 1543 N N . THR A 1 188 ? -11.440 -0.422 26.246 1.00 65.81 188 THR A N 1
ATOM 1544 C CA . THR A 1 188 ? -10.320 -0.072 27.132 1.00 65.81 188 THR A CA 1
ATOM 1545 C C . THR A 1 188 ? -10.382 -0.772 28.482 1.00 65.81 188 THR A C 1
ATOM 1547 O O . THR A 1 188 ? -9.344 -1.235 28.952 1.00 65.81 188 THR A O 1
ATOM 1550 N N . LEU A 1 189 ? -11.567 -0.926 29.083 1.00 68.19 189 LEU A N 1
ATOM 1551 C CA . LEU A 1 189 ? -11.744 -1.720 30.310 1.00 68.19 189 LEU A CA 1
ATOM 1552 C C . LEU A 1 189 ? -11.314 -3.181 30.117 1.00 68.19 189 LEU A C 1
ATOM 1554 O O . LEU A 1 189 ? -10.738 -3.783 31.018 1.00 68.19 189 LEU A O 1
ATOM 1558 N N . ASN A 1 190 ? -11.508 -3.720 28.913 1.00 71.12 190 ASN A N 1
ATOM 1559 C CA . ASN A 1 190 ? -11.058 -5.057 28.527 1.00 71.12 190 ASN A CA 1
ATOM 1560 C C . ASN A 1 190 ? -9.581 -5.104 28.078 1.00 71.12 190 ASN A C 1
ATOM 1562 O O . ASN A 1 190 ? -9.150 -6.078 27.457 1.00 71.12 190 ASN A O 1
ATOM 1566 N N . GLY A 1 191 ? -8.801 -4.053 28.353 1.00 64.69 191 GLY A N 1
ATOM 1567 C CA . GLY A 1 191 ? -7.367 -3.988 28.070 1.00 64.69 191 GLY A CA 1
ATOM 1568 C C . GLY A 1 191 ? -7.012 -3.830 26.589 1.00 64.69 191 GLY A C 1
ATOM 1569 O O . GLY A 1 191 ? -5.870 -4.090 26.207 1.00 64.69 191 GLY A O 1
ATOM 1570 N N . LYS A 1 192 ? -7.957 -3.431 25.727 1.00 71.12 192 LYS A N 1
ATOM 1571 C CA . LYS A 1 192 ? -7.671 -3.178 24.308 1.00 71.12 192 LYS A CA 1
ATOM 1572 C C . LYS A 1 192 ? -7.005 -1.812 24.147 1.00 71.12 192 LYS A C 1
ATOM 1574 O O . LYS A 1 192 ? -7.477 -0.804 24.666 1.00 71.12 192 LYS A O 1
ATOM 1579 N N . GLN A 1 193 ? -5.902 -1.785 23.404 1.00 65.75 193 GLN A N 1
ATOM 1580 C CA . GLN A 1 193 ? -5.157 -0.563 23.119 1.00 65.75 193 GLN A CA 1
ATOM 1581 C C . GLN A 1 193 ? -5.799 0.211 21.957 1.00 65.75 193 GLN A C 1
ATOM 1583 O O . GLN A 1 193 ? -6.169 -0.378 20.942 1.00 65.75 193 GLN A O 1
ATOM 1588 N N . LEU A 1 194 ? -5.899 1.535 22.100 1.00 69.81 194 LEU A N 1
ATOM 1589 C CA . LEU A 1 194 ? -6.385 2.453 21.064 1.00 69.81 194 LEU A CA 1
ATOM 1590 C C . LEU A 1 194 ? -5.210 3.052 20.269 1.00 69.81 194 LEU A C 1
ATOM 1592 O O . LEU A 1 194 ? -4.084 3.123 20.767 1.00 69.81 194 LEU A O 1
ATOM 1596 N N . SER A 1 195 ? -5.458 3.490 19.030 1.00 66.94 195 SER A N 1
ATOM 1597 C CA . SER A 1 195 ? -4.433 4.134 18.193 1.00 66.94 195 SER A CA 1
ATOM 1598 C C . SER A 1 195 ? -4.029 5.510 18.740 1.00 66.94 195 SER A C 1
ATOM 1600 O O . SER A 1 195 ? -4.831 6.201 19.373 1.00 66.94 195 SER A O 1
ATOM 1602 N N . LYS A 1 196 ? -2.793 5.965 18.472 1.00 67.12 196 LYS A N 1
ATOM 1603 C CA . LYS A 1 196 ? -2.352 7.321 18.867 1.00 67.12 196 LYS A CA 1
ATOM 1604 C C . LYS A 1 196 ? -3.232 8.414 18.259 1.00 67.12 196 LYS A C 1
ATOM 1606 O O . LYS A 1 196 ? -3.418 9.457 18.877 1.00 67.12 196 LYS A O 1
ATOM 1611 N N . GLY A 1 197 ? -3.780 8.173 17.068 1.00 59.91 197 GLY A N 1
ATOM 1612 C CA . GLY A 1 197 ? -4.743 9.067 16.431 1.00 59.91 197 GLY A CA 1
ATOM 1613 C C . GLY A 1 197 ? -6.010 9.251 17.269 1.00 59.91 197 GLY A C 1
ATOM 1614 O O . GLY A 1 197 ? -6.412 10.388 17.480 1.00 59.91 197 GLY A O 1
ATOM 1615 N N . ILE A 1 198 ? -6.581 8.160 17.797 1.00 61.31 198 ILE A N 1
ATOM 1616 C CA . ILE A 1 198 ? -7.762 8.183 18.682 1.00 61.31 198 ILE A CA 1
ATOM 1617 C C . ILE A 1 198 ? -7.468 8.950 19.974 1.00 61.31 198 ILE A C 1
ATOM 1619 O O . ILE A 1 198 ? -8.258 9.785 20.403 1.00 61.31 198 ILE A O 1
ATOM 1623 N N . LEU A 1 199 ? -6.307 8.687 20.573 1.00 61.34 199 LEU A N 1
ATOM 1624 C CA . LEU A 1 199 ? -5.888 9.323 21.822 1.00 61.34 199 LEU A CA 1
ATOM 1625 C C . LEU A 1 199 ? -5.704 10.844 21.675 1.00 61.34 199 LEU A C 1
ATOM 1627 O O . LEU A 1 199 ? -5.912 11.586 22.631 1.00 61.34 199 LEU A O 1
ATOM 1631 N N . ASN A 1 200 ? -5.334 11.306 20.476 1.00 59.81 200 ASN A N 1
ATOM 1632 C CA . ASN A 1 200 ? -5.085 12.717 20.186 1.00 59.81 200 ASN A CA 1
ATOM 1633 C C . ASN A 1 200 ? -6.301 13.457 19.605 1.00 59.81 200 ASN A C 1
ATOM 1635 O O . ASN A 1 200 ? -6.353 14.680 19.700 1.00 59.81 200 ASN A O 1
ATOM 1639 N N . SER A 1 201 ? -7.273 12.762 19.004 1.00 54.44 201 SER A N 1
ATOM 1640 C CA . SER A 1 201 ? -8.458 13.367 18.371 1.00 54.44 201 SER A CA 1
ATOM 1641 C C . SER A 1 201 ? -9.552 13.762 19.367 1.00 54.44 201 SER A C 1
ATOM 1643 O O . SER A 1 201 ? -10.729 13.766 19.019 1.00 54.44 201 SER A O 1
ATOM 1645 N N . GLY A 1 202 ? -9.193 14.005 20.626 1.00 48.09 202 GLY A N 1
ATOM 1646 C CA . GLY A 1 202 ? -10.141 13.965 21.723 1.00 48.09 202 GLY A CA 1
ATOM 1647 C C . GLY A 1 202 ? -11.308 14.931 21.608 1.00 48.09 202 GLY A C 1
ATOM 1648 O O . GLY A 1 202 ? -11.153 16.149 21.693 1.00 48.09 202 GLY A O 1
ATOM 1649 N N . SER A 1 203 ? -12.499 14.346 21.576 1.00 40.94 203 SER A N 1
ATOM 1650 C CA . SER A 1 203 ? -13.623 14.895 22.309 1.00 40.94 203 SER A CA 1
ATOM 1651 C C . SER A 1 203 ? -13.271 14.878 23.804 1.00 40.94 203 SER A C 1
ATOM 1653 O O . SER A 1 203 ? -12.762 13.895 24.352 1.00 40.94 203 SER A O 1
ATOM 1655 N N . SER A 1 204 ? -13.505 16.002 24.476 1.00 42.50 204 SER A N 1
ATOM 1656 C CA . SER A 1 204 ? -13.206 16.226 25.897 1.00 42.50 204 SER A CA 1
ATOM 1657 C C . SER A 1 204 ? -13.879 15.223 26.846 1.00 42.50 204 SER A C 1
ATOM 1659 O O . SER A 1 204 ? -13.429 15.081 27.982 1.00 42.50 204 SER A O 1
ATOM 1661 N N . SER A 1 205 ? -14.900 14.488 26.390 1.00 45.41 205 SER A N 1
ATOM 1662 C CA . SER A 1 205 ? -15.542 13.413 27.153 1.00 45.41 205 SER A CA 1
ATOM 1663 C C . SER A 1 205 ? -14.643 12.180 27.300 1.00 45.41 205 SER A C 1
ATOM 1665 O O . SER A 1 205 ? -14.440 11.715 28.420 1.00 45.41 205 SER A O 1
ATOM 1667 N N . VAL A 1 206 ? -13.993 11.731 26.220 1.00 41.81 206 VAL A N 1
ATOM 1668 C CA . VAL A 1 206 ? -13.126 10.537 26.223 1.00 41.81 206 VAL A CA 1
ATOM 1669 C C . VAL A 1 206 ? -11.779 10.824 26.898 1.00 41.81 206 VAL A C 1
ATOM 1671 O O . VAL A 1 206 ? -11.259 9.982 27.620 1.00 41.81 206 VAL A O 1
ATOM 1674 N N . ILE A 1 207 ? -11.218 12.033 26.737 1.00 43.06 207 ILE A N 1
ATOM 1675 C CA . ILE A 1 207 ? -9.927 12.415 27.351 1.00 43.06 207 ILE A CA 1
ATOM 1676 C C . ILE A 1 207 ? -10.007 12.520 28.879 1.00 43.06 207 ILE A C 1
ATOM 1678 O O . ILE A 1 207 ? -9.006 12.267 29.553 1.00 43.06 207 ILE A O 1
ATOM 1682 N N . SER A 1 208 ? -11.176 12.842 29.446 1.00 41.84 208 SER A N 1
ATOM 1683 C CA . SER A 1 208 ? -11.343 12.952 30.904 1.00 41.84 208 SER A CA 1
ATOM 1684 C C . SER A 1 208 ? -10.997 11.658 31.659 1.00 41.84 208 SER A C 1
ATOM 1686 O O . SER A 1 208 ? -10.804 11.688 32.873 1.00 41.84 208 SER A O 1
ATOM 1688 N N . THR A 1 209 ? -10.861 10.544 30.932 1.00 42.56 209 THR A N 1
ATOM 1689 C CA . THR A 1 209 ? -10.592 9.216 31.467 1.00 42.56 209 THR A CA 1
ATOM 1690 C C . THR A 1 209 ? -9.144 8.745 31.329 1.00 42.56 209 THR A C 1
ATOM 1692 O O . THR A 1 209 ? -8.842 7.659 31.809 1.00 42.56 209 THR A O 1
ATOM 1695 N N . PHE A 1 210 ? -8.221 9.492 30.710 1.00 40.22 210 PHE A N 1
ATOM 1696 C CA . PHE A 1 210 ? -6.866 8.978 30.467 1.00 40.22 210 PHE A CA 1
ATOM 1697 C C . PHE A 1 210 ? -5.748 9.908 30.943 1.00 40.22 210 PHE A C 1
ATOM 1699 O O . PHE A 1 210 ? -5.631 11.046 30.495 1.00 40.22 210 PHE A O 1
ATOM 1706 N N . THR A 1 211 ? -4.845 9.391 31.785 1.00 39.47 211 THR A N 1
ATOM 1707 C CA . THR A 1 211 ? -3.559 10.043 32.083 1.00 39.47 211 THR A CA 1
ATOM 1708 C C . THR A 1 211 ? -2.383 9.200 31.603 1.00 39.47 211 THR A C 1
ATOM 1710 O O . THR A 1 211 ? -2.380 7.968 31.659 1.00 39.47 211 THR A O 1
ATOM 1713 N N . ARG A 1 212 ? -1.373 9.897 31.077 1.00 37.47 212 ARG A N 1
ATOM 1714 C CA . ARG A 1 212 ? -0.129 9.327 30.558 1.00 37.47 212 ARG A CA 1
ATOM 1715 C C . ARG A 1 212 ? 0.856 9.136 31.710 1.00 37.47 212 ARG A C 1
ATOM 1717 O O . ARG A 1 212 ? 1.161 10.097 32.412 1.00 37.47 212 ARG A O 1
ATOM 1724 N N . THR A 1 213 ? 1.350 7.922 31.909 1.00 38.06 213 THR A N 1
ATOM 1725 C CA . THR A 1 213 ? 2.393 7.625 32.897 1.00 38.06 213 THR A CA 1
ATOM 1726 C C . THR A 1 213 ? 3.769 8.059 32.392 1.00 38.06 213 THR A C 1
ATOM 1728 O O . THR A 1 213 ? 3.981 8.259 31.193 1.00 38.06 213 THR A O 1
ATOM 1731 N N . ALA A 1 214 ? 4.723 8.209 33.316 1.00 30.20 214 ALA A N 1
ATOM 1732 C CA . ALA A 1 214 ? 6.083 8.672 33.026 1.00 30.20 214 ALA A CA 1
ATOM 1733 C C . ALA A 1 214 ? 6.874 7.750 32.069 1.00 30.20 214 ALA A C 1
ATOM 1735 O O . ALA A 1 214 ? 7.821 8.201 31.434 1.00 30.20 214 ALA A O 1
ATOM 1736 N N . ASP A 1 215 ? 6.463 6.489 31.918 1.00 29.27 215 ASP A N 1
ATOM 1737 C CA . ASP A 1 215 ? 7.016 5.506 30.975 1.00 29.27 215 ASP A CA 1
ATOM 1738 C C . ASP A 1 215 ? 6.256 5.448 29.630 1.00 29.27 215 ASP A C 1
ATOM 1740 O O . ASP A 1 215 ? 6.543 4.608 28.780 1.00 29.27 215 ASP A O 1
ATOM 1744 N N . GLY A 1 216 ? 5.288 6.344 29.411 1.00 32.66 216 GLY A N 1
ATOM 1745 C CA . GLY A 1 216 ? 4.558 6.477 28.150 1.00 32.66 216 GLY A CA 1
ATOM 1746 C C . GLY A 1 216 ? 3.346 5.557 27.983 1.00 32.66 216 GLY A C 1
ATOM 1747 O O . GLY A 1 216 ? 2.726 5.600 26.918 1.00 32.66 216 GLY A O 1
ATOM 1748 N N . ARG A 1 217 ? 2.971 4.770 29.000 1.00 33.25 217 ARG A N 1
ATOM 1749 C CA . ARG A 1 217 ? 1.707 4.012 29.023 1.00 33.25 217 ARG A CA 1
ATOM 1750 C C . ARG A 1 217 ? 0.536 4.952 29.352 1.00 33.25 217 ARG A C 1
ATOM 1752 O O . ARG A 1 217 ? 0.726 6.038 29.894 1.00 33.25 217 ARG A O 1
ATOM 1759 N N . MET A 1 218 ? -0.687 4.580 28.982 1.00 38.06 218 MET A N 1
ATOM 1760 C CA . MET A 1 218 ? -1.891 5.331 29.362 1.00 38.06 218 MET A CA 1
ATOM 1761 C C . MET A 1 218 ? -2.716 4.501 30.335 1.00 38.06 218 MET A C 1
ATOM 1763 O O . MET A 1 218 ? -3.035 3.352 30.041 1.00 38.06 218 MET A O 1
ATOM 1767 N N . ILE A 1 219 ? -3.031 5.087 31.490 1.00 37.22 219 ILE A N 1
ATOM 1768 C CA . ILE A 1 219 ? -3.876 4.487 32.525 1.00 37.22 219 ILE A CA 1
ATOM 1769 C C . ILE A 1 219 ? -5.238 5.182 32.503 1.00 37.22 219 ILE A C 1
ATOM 1771 O O . ILE A 1 219 ? -5.322 6.411 32.412 1.00 37.22 219 ILE A O 1
ATOM 1775 N N . LEU A 1 220 ? -6.293 4.370 32.587 1.00 36.09 220 LEU A N 1
ATOM 1776 C CA . LEU A 1 220 ? -7.677 4.810 32.692 1.00 36.09 220 LEU A CA 1
ATOM 1777 C C . LEU A 1 220 ? -7.967 5.290 34.132 1.00 36.09 220 LEU A C 1
ATOM 1779 O O . LEU A 1 220 ? -7.822 4.512 35.071 1.00 36.09 220 LEU A O 1
ATOM 1783 N N . TRP A 1 221 ? -8.412 6.534 34.314 1.00 34.94 221 TRP A N 1
ATOM 1784 C CA . TRP A 1 221 ? -9.054 7.010 35.545 1.00 34.94 221 TRP A CA 1
ATOM 1785 C C . TRP A 1 221 ? -10.532 7.255 35.260 1.00 34.94 221 TRP A C 1
ATOM 1787 O O . TRP A 1 221 ? -10.855 8.133 34.475 1.00 34.94 221 TRP A O 1
ATOM 1797 N N . GLY A 1 222 ? -11.429 6.482 35.874 1.00 27.23 222 GLY A N 1
ATOM 1798 C CA . GLY A 1 222 ? -12.876 6.582 35.652 1.00 27.23 222 GLY A CA 1
ATOM 1799 C C . GLY A 1 222 ? -13.427 8.012 35.774 1.00 27.23 222 GLY A C 1
ATOM 1800 O O . GLY A 1 222 ? -13.054 8.764 36.673 1.00 27.23 222 GLY A O 1
ATOM 1801 N N . VAL A 1 223 ? -14.328 8.371 34.856 1.00 28.33 223 VAL A N 1
ATOM 1802 C CA . VAL A 1 223 ? -14.972 9.689 34.770 1.00 28.33 223 VAL A CA 1
ATOM 1803 C C . VAL A 1 223 ? -15.805 9.962 36.023 1.00 28.33 223 VAL A C 1
ATOM 1805 O O . VAL A 1 223 ? -16.772 9.253 36.300 1.00 28.33 223 VAL A O 1
ATOM 1808 N N . VAL A 1 224 ? -15.493 11.046 36.737 1.00 23.92 224 VAL A N 1
ATOM 1809 C CA . VAL A 1 224 ? -16.473 11.727 37.594 1.00 23.92 224 VAL A CA 1
ATOM 1810 C C . VAL A 1 224 ? -17.085 12.849 36.768 1.00 23.92 224 VAL A C 1
ATOM 1812 O O . VAL A 1 224 ? -16.420 13.819 36.410 1.00 23.92 224 VAL A O 1
ATOM 1815 N N . LYS A 1 225 ? -18.367 12.680 36.449 1.00 25.09 225 LYS A N 1
ATOM 1816 C CA . LYS A 1 225 ? -19.224 13.661 35.787 1.00 25.09 225 LYS A CA 1
ATOM 1817 C C . LYS A 1 225 ? -19.224 14.959 36.605 1.00 25.09 225 LYS A C 1
ATOM 1819 O O . LYS A 1 225 ? -19.613 14.928 37.769 1.00 25.09 225 LYS A O 1
ATOM 1824 N N . HIS A 1 226 ? -18.829 16.086 36.017 1.00 26.72 226 HIS A N 1
ATOM 1825 C CA . HIS A 1 226 ? -19.126 17.393 36.600 1.00 26.72 226 HIS A CA 1
ATOM 1826 C C . HIS A 1 226 ? -19.755 18.312 35.559 1.00 26.72 226 HIS A C 1
ATOM 1828 O O . HIS A 1 226 ? -19.089 18.912 34.719 1.00 26.72 226 HIS A O 1
ATOM 1834 N N . ASP A 1 227 ? -21.078 18.379 35.657 1.00 27.98 227 ASP A N 1
ATOM 1835 C CA . ASP A 1 227 ? -21.898 19.450 35.125 1.00 27.98 227 ASP A CA 1
ATOM 1836 C C . ASP A 1 227 ? -21.527 20.773 35.836 1.00 27.98 227 ASP A C 1
ATOM 1838 O O . ASP A 1 227 ? -21.445 20.827 37.062 1.00 27.98 227 ASP A O 1
ATOM 1842 N N . TYR A 1 228 ? -21.338 21.822 35.030 1.00 27.50 228 TYR A N 1
ATOM 1843 C CA . TYR A 1 228 ? -21.263 23.255 35.357 1.00 27.50 228 TYR A CA 1
ATOM 1844 C C . TYR A 1 228 ? -20.092 23.835 36.199 1.00 27.50 228 TYR A C 1
ATOM 1846 O O . TYR A 1 228 ? -19.834 23.475 37.340 1.00 27.50 228 TYR A O 1
ATOM 1854 N N . MET A 1 229 ? -19.539 24.914 35.622 1.00 23.00 229 MET A N 1
ATOM 1855 C CA . MET A 1 229 ? -18.893 26.099 36.221 1.00 23.00 229 MET A CA 1
ATOM 1856 C C . MET A 1 229 ? -17.400 26.096 36.632 1.00 23.00 229 MET A C 1
ATOM 1858 O O . MET A 1 229 ? -16.998 25.590 37.667 1.00 23.00 229 MET A O 1
ATOM 1862 N N . VAL A 1 230 ? -16.634 26.849 35.822 1.00 25.66 230 VAL A N 1
ATOM 1863 C CA . VAL A 1 230 ? -15.734 27.975 36.175 1.00 25.66 230 VAL A CA 1
ATOM 1864 C C . VAL A 1 230 ? -14.550 27.740 37.144 1.00 25.66 230 VAL A C 1
ATOM 1866 O O . VAL A 1 230 ? -14.715 27.573 38.341 1.00 25.66 230 VAL A O 1
ATOM 1869 N N . ASN A 1 231 ? -13.350 27.926 36.570 1.00 30.00 231 ASN A N 1
ATOM 1870 C CA . ASN A 1 231 ? -12.088 28.485 37.095 1.00 30.00 231 ASN A CA 1
ATOM 1871 C C . ASN A 1 231 ? -11.447 27.985 38.414 1.00 30.00 231 ASN A C 1
ATOM 1873 O O . ASN A 1 231 ? -12.031 27.906 39.488 1.00 30.00 231 ASN A O 1
ATOM 1877 N N . SER A 1 232 ? -10.112 27.882 38.337 1.00 25.23 232 SER A N 1
ATOM 1878 C CA . SER A 1 232 ? -9.111 28.059 39.414 1.00 25.23 232 SER A CA 1
ATOM 1879 C C . SER A 1 232 ? -8.802 26.949 40.439 1.00 25.23 232 SER A C 1
ATOM 1881 O O . SER A 1 232 ? -7.854 27.124 41.197 1.00 25.23 232 SER A O 1
ATOM 1883 N N . CYS A 1 233 ? -9.420 25.763 40.417 1.00 25.20 233 CYS A N 1
ATOM 1884 C CA . CYS A 1 233 ? -9.051 24.683 41.367 1.00 25.20 233 CYS A CA 1
ATOM 1885 C C . CYS A 1 233 ? -8.175 23.539 40.806 1.00 25.20 233 CYS A C 1
ATOM 1887 O O . CYS A 1 233 ? -7.836 22.609 41.538 1.00 25.20 233 CYS A O 1
ATOM 1889 N N . ILE A 1 234 ? -7.760 23.595 39.536 1.00 31.09 234 ILE A N 1
ATOM 1890 C CA . ILE A 1 234 ? -7.097 22.459 38.859 1.00 31.09 234 ILE A CA 1
ATOM 1891 C C . ILE A 1 234 ? -5.650 22.225 39.341 1.00 31.09 234 ILE A C 1
ATOM 1893 O O . ILE A 1 234 ? -5.186 21.088 39.356 1.00 31.09 234 ILE A O 1
ATOM 1897 N N . LEU A 1 235 ? -4.946 23.248 39.835 1.00 28.42 235 LEU A N 1
ATOM 1898 C CA . LEU A 1 235 ? -3.551 23.096 40.279 1.00 28.42 235 LEU A CA 1
ATOM 1899 C C . LEU A 1 235 ? -3.395 22.492 41.686 1.00 28.42 235 LEU A C 1
ATOM 1901 O O . LEU A 1 235 ? -2.384 21.850 41.959 1.00 28.42 235 LEU A O 1
ATOM 1905 N N . TYR A 1 236 ? -4.395 22.610 42.565 1.00 26.41 236 TYR A N 1
ATOM 1906 C CA . TYR A 1 236 ? -4.259 22.149 43.956 1.00 26.41 236 TYR A CA 1
ATOM 1907 C C . TYR A 1 236 ? -4.540 20.643 44.129 1.00 26.41 236 TYR A C 1
ATOM 1909 O O . TYR A 1 236 ? -3.964 19.993 44.999 1.00 26.41 236 TYR A O 1
ATOM 1917 N N . ARG A 1 237 ? -5.369 20.040 43.260 1.00 27.64 237 ARG A N 1
ATOM 1918 C CA . ARG A 1 237 ? -5.659 18.590 43.304 1.00 27.64 237 ARG A CA 1
ATOM 1919 C C . ARG A 1 237 ? -4.563 17.714 42.692 1.00 27.64 237 ARG A C 1
ATOM 1921 O O . ARG A 1 237 ? -4.432 16.562 43.094 1.00 27.64 237 ARG A O 1
ATOM 1928 N N . ILE A 1 238 ? -3.740 18.258 41.794 1.00 34.22 238 ILE A N 1
ATOM 1929 C CA . ILE A 1 238 ? -2.600 17.529 41.211 1.00 34.22 238 ILE A CA 1
ATOM 1930 C C . ILE A 1 238 ? -1.505 17.290 42.269 1.00 34.22 238 ILE A C 1
ATOM 1932 O O . ILE A 1 238 ? -0.871 16.234 42.269 1.00 34.22 238 ILE A O 1
ATOM 1936 N N . HIS A 1 239 ? -1.336 18.206 43.232 1.00 28.34 239 HIS A N 1
ATOM 1937 C CA . HIS A 1 239 ? -0.313 18.079 44.277 1.00 28.34 239 HIS A CA 1
ATOM 1938 C C . HIS A 1 239 ? -0.691 17.129 45.428 1.00 28.34 239 HIS A C 1
ATOM 1940 O O . HIS A 1 239 ? 0.188 16.478 45.996 1.00 28.34 239 HIS A O 1
ATOM 1946 N N . LEU A 1 240 ? -1.986 17.001 45.748 1.00 29.19 240 LEU A N 1
ATOM 1947 C CA . LEU A 1 240 ? -2.457 16.103 46.813 1.00 29.19 240 LEU A CA 1
ATOM 1948 C C . LEU A 1 240 ? -2.528 14.628 46.379 1.00 29.19 240 LEU A C 1
ATOM 1950 O O . LEU A 1 240 ? -2.377 13.730 47.203 1.00 29.19 240 LEU A O 1
ATOM 1954 N N . ILE A 1 241 ? -2.740 14.355 45.087 1.00 35.97 241 ILE A N 1
ATOM 1955 C CA . ILE A 1 241 ? -2.871 12.975 44.587 1.00 35.97 241 ILE A CA 1
ATOM 1956 C C . ILE A 1 241 ? -1.501 12.375 44.232 1.00 35.97 241 ILE A C 1
ATOM 1958 O O . ILE A 1 241 ? -1.289 11.179 44.422 1.00 35.97 241 ILE A O 1
ATOM 1962 N N . THR A 1 242 ? -0.525 13.195 43.824 1.00 36.44 242 THR A N 1
ATOM 1963 C CA . THR A 1 242 ? 0.871 12.744 43.652 1.00 36.44 242 THR A CA 1
ATOM 1964 C C . THR A 1 242 ? 1.512 12.308 44.972 1.00 36.44 242 THR A C 1
ATOM 1966 O O . THR A 1 242 ? 2.292 11.360 44.980 1.00 36.44 242 THR A O 1
ATOM 1969 N N . SER A 1 243 ? 1.136 12.920 46.097 1.00 31.23 243 SER A N 1
ATOM 1970 C CA . SER A 1 243 ? 1.609 12.530 47.433 1.00 31.23 243 SER A CA 1
ATOM 1971 C C . SER A 1 243 ? 0.929 11.254 47.958 1.00 31.23 243 SER A C 1
ATOM 1973 O O . SER A 1 243 ? 1.598 10.425 48.573 1.00 31.23 243 SER A O 1
ATOM 1975 N N . ALA A 1 244 ? -0.349 11.023 47.634 1.00 31.72 244 ALA A N 1
ATOM 1976 C CA . ALA A 1 244 ? -1.042 9.770 47.957 1.00 31.72 244 ALA A CA 1
ATOM 1977 C C . ALA A 1 244 ? -0.555 8.578 47.105 1.00 31.72 244 ALA A C 1
ATOM 1979 O O . ALA A 1 244 ? -0.380 7.476 47.623 1.00 31.72 244 ALA A O 1
ATOM 1980 N N . ALA A 1 245 ? -0.262 8.798 45.819 1.00 34.12 245 ALA A N 1
ATOM 1981 C CA . ALA A 1 245 ? 0.3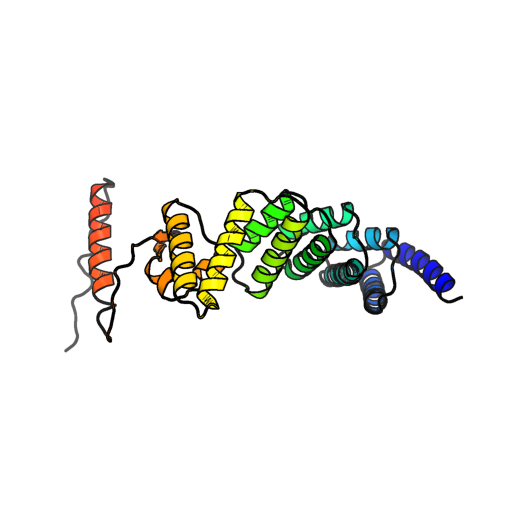20 7.773 44.952 1.00 34.12 245 ALA A CA 1
ATOM 1982 C C . ALA A 1 245 ? 1.757 7.406 45.370 1.00 34.12 245 ALA A C 1
ATOM 1984 O O . ALA A 1 245 ? 2.123 6.234 45.309 1.00 34.12 245 ALA A O 1
ATOM 1985 N N . LEU A 1 246 ? 2.550 8.372 45.863 1.00 34.19 246 LEU A N 1
ATOM 1986 C CA . LEU A 1 246 ? 3.873 8.093 46.437 1.00 34.19 246 LEU A CA 1
ATOM 1987 C C . LEU A 1 246 ? 3.794 7.282 47.740 1.00 34.19 246 LEU A C 1
ATOM 1989 O O . LEU A 1 246 ? 4.677 6.467 47.992 1.00 34.19 246 LEU A O 1
ATOM 1993 N N . ALA A 1 247 ? 2.757 7.493 48.559 1.00 32.66 247 ALA A N 1
ATOM 1994 C CA . ALA A 1 247 ? 2.557 6.743 49.799 1.00 32.66 247 ALA A CA 1
ATOM 1995 C C . ALA A 1 247 ? 2.225 5.267 49.522 1.00 32.66 247 ALA A C 1
ATOM 1997 O O . ALA A 1 247 ? 2.848 4.385 50.102 1.00 32.66 247 ALA A O 1
ATOM 1998 N N . ILE A 1 248 ? 1.348 4.993 48.548 1.00 36.72 248 ILE A N 1
ATOM 1999 C CA . ILE A 1 248 ? 0.984 3.620 48.152 1.00 36.72 248 ILE A CA 1
ATOM 2000 C C . ILE A 1 248 ? 2.168 2.890 47.491 1.00 36.72 248 ILE A C 1
ATOM 2002 O O . ILE A 1 248 ? 2.332 1.684 47.667 1.00 36.72 248 ILE A O 1
ATOM 2006 N N . TYR A 1 249 ? 3.038 3.610 46.773 1.00 34.75 249 TYR A N 1
ATOM 2007 C CA . TYR A 1 249 ? 4.243 3.026 46.168 1.00 34.75 249 TYR A CA 1
ATOM 2008 C C . TYR A 1 249 ? 5.318 2.649 47.205 1.00 34.75 249 TYR A C 1
ATOM 2010 O O . TYR A 1 249 ? 6.126 1.757 46.953 1.00 34.75 249 TYR A O 1
ATOM 2018 N N . LYS A 1 250 ? 5.324 3.308 48.373 1.00 34.69 250 LYS A N 1
ATOM 2019 C CA . LYS A 1 250 ? 6.276 3.052 49.464 1.00 34.69 250 LYS A CA 1
ATOM 2020 C C . LYS A 1 250 ? 5.939 1.789 50.264 1.00 34.69 250 LYS A C 1
ATOM 2022 O O . LYS A 1 250 ? 6.851 1.155 50.780 1.00 34.69 250 LYS A O 1
ATOM 2027 N N . ASP A 1 251 ? 4.663 1.406 50.303 1.00 33.06 251 ASP A N 1
ATOM 2028 C CA . ASP A 1 251 ? 4.188 0.227 51.041 1.00 33.06 251 ASP A CA 1
ATOM 2029 C C . ASP A 1 251 ? 4.379 -1.098 50.276 1.00 33.06 251 ASP A C 1
ATOM 2031 O O . ASP A 1 251 ? 4.331 -2.165 50.882 1.00 33.06 251 ASP A O 1
ATOM 2035 N N . TYR A 1 252 ? 4.627 -1.057 48.959 1.00 34.62 252 TYR A N 1
ATOM 2036 C CA . TYR A 1 252 ? 4.761 -2.261 48.118 1.00 34.62 252 TYR A CA 1
ATOM 2037 C C . TYR A 1 252 ? 6.193 -2.596 47.677 1.00 34.62 252 TYR A C 1
ATOM 2039 O O . TYR A 1 252 ? 6.430 -3.689 47.162 1.00 34.62 252 TYR A O 1
ATOM 2047 N N . PHE A 1 253 ? 7.156 -1.698 47.890 1.00 32.84 253 PHE A N 1
ATOM 2048 C CA . PHE A 1 253 ? 8.563 -1.931 47.572 1.00 32.84 253 PHE A CA 1
ATOM 2049 C C . PHE A 1 253 ? 9.449 -1.441 48.723 1.00 32.84 253 PHE A C 1
ATOM 2051 O O . PHE A 1 253 ? 9.794 -0.262 48.800 1.00 32.84 253 PHE A O 1
ATOM 2058 N N . GLU A 1 254 ? 9.869 -2.358 49.601 1.00 30.66 254 GLU A N 1
ATOM 2059 C CA . GLU A 1 254 ? 11.034 -2.131 50.459 1.00 30.66 254 GLU A CA 1
ATOM 2060 C C . GLU A 1 254 ? 12.281 -2.020 49.572 1.00 30.66 254 GLU A C 1
ATOM 2062 O O . GLU A 1 254 ? 12.922 -3.007 49.214 1.00 30.66 254 GLU A O 1
ATOM 2067 N N . VAL A 1 255 ? 12.628 -0.793 49.194 1.00 31.25 255 VAL A N 1
ATOM 2068 C CA . VAL A 1 255 ? 13.958 -0.461 48.685 1.00 31.25 255 VAL A CA 1
ATOM 2069 C C . VAL A 1 255 ? 14.590 0.477 49.711 1.00 31.25 255 VAL A C 1
ATOM 2071 O O . VAL A 1 255 ? 14.131 1.614 49.861 1.00 31.25 255 VAL A O 1
ATOM 2074 N N . PRO A 1 256 ? 15.611 0.037 50.469 1.00 32.59 256 PRO A N 1
ATOM 2075 C CA . PRO A 1 256 ? 16.348 0.942 51.327 1.00 32.59 256 PRO A CA 1
ATOM 2076 C C . PRO A 1 256 ? 17.147 1.888 50.427 1.00 32.59 256 PRO A C 1
ATOM 2078 O O . PRO A 1 256 ? 17.599 1.495 49.356 1.00 32.59 256 PRO A O 1
ATOM 2081 N N . TYR A 1 257 ? 17.350 3.115 50.897 1.00 36.62 257 TYR A N 1
ATOM 2082 C CA . TYR A 1 257 ? 18.055 4.218 50.233 1.00 36.62 257 TYR A CA 1
ATOM 2083 C C . TYR A 1 257 ? 17.210 5.058 49.275 1.00 36.62 257 TYR A C 1
ATOM 2085 O O . TYR A 1 257 ? 17.268 4.889 48.068 1.00 36.62 257 TYR A O 1
ATOM 2093 N N . LEU A 1 258 ? 16.558 6.081 49.832 1.00 32.38 258 LEU A N 1
ATOM 2094 C CA . LEU A 1 258 ? 16.613 7.454 49.317 1.00 32.38 258 LEU A CA 1
ATOM 2095 C C . LEU A 1 258 ? 16.316 8.415 50.485 1.00 32.38 258 LEU A C 1
ATOM 2097 O O . LEU A 1 258 ? 15.263 8.354 51.118 1.00 32.38 258 LEU A O 1
ATOM 2101 N N . LYS A 1 259 ? 17.309 9.249 50.823 1.00 32.09 259 LYS A N 1
ATOM 2102 C CA . LYS A 1 259 ? 17.251 10.277 51.875 1.00 32.09 259 LYS A CA 1
ATOM 2103 C C . LYS A 1 259 ? 16.204 11.347 51.520 1.00 32.09 259 LYS A C 1
ATOM 2105 O O . LYS A 1 259 ? 16.083 11.729 50.360 1.00 32.09 259 LYS A O 1
ATOM 2110 N N . GLN A 1 260 ? 15.475 11.821 52.530 1.00 30.70 260 GLN A N 1
ATOM 2111 C CA . GLN A 1 260 ? 14.430 12.848 52.431 1.00 30.70 260 GLN A CA 1
ATOM 2112 C C . GLN A 1 260 ? 14.967 14.188 51.885 1.00 30.70 260 GLN A C 1
ATOM 2114 O O . GLN A 1 260 ? 16.016 14.637 52.351 1.00 30.70 260 GLN A O 1
ATOM 2119 N N . PRO A 1 261 ? 14.244 14.877 50.981 1.00 31.83 261 PRO A N 1
ATOM 2120 C CA . PRO A 1 261 ? 14.498 16.270 50.642 1.00 31.83 261 PRO A CA 1
ATOM 2121 C C . PRO A 1 261 ? 13.546 17.184 51.432 1.00 31.83 261 PRO A C 1
ATOM 2123 O O . PRO A 1 261 ? 12.601 17.742 50.886 1.00 31.83 261 PRO A O 1
ATOM 2126 N N . GLU A 1 262 ? 13.789 17.352 52.730 1.00 33.38 262 GLU A N 1
ATOM 2127 C CA . GLU A 1 262 ? 13.197 18.441 53.520 1.00 33.38 262 GLU A CA 1
ATOM 2128 C C . GLU A 1 262 ? 14.263 19.510 53.753 1.00 33.38 262 GLU A C 1
ATOM 2130 O O . GLU A 1 262 ? 14.851 19.556 54.828 1.00 33.38 262 GLU A O 1
ATOM 2135 N N . GLN A 1 263 ? 14.585 20.334 52.744 1.00 33.66 263 GLN A N 1
ATOM 2136 C CA . GLN A 1 263 ? 15.396 21.544 52.981 1.00 33.66 263 GLN A CA 1
ATOM 2137 C C . GLN A 1 263 ? 15.450 22.578 51.844 1.00 33.66 263 GLN A C 1
ATOM 2139 O O . GLN A 1 263 ? 16.397 23.350 51.760 1.00 33.66 263 GLN A O 1
ATOM 2144 N N . LEU A 1 264 ? 14.442 22.655 50.978 1.00 31.14 264 LEU A N 1
ATOM 2145 C CA . LEU A 1 264 ? 14.409 23.656 49.904 1.00 31.14 264 LEU A CA 1
ATOM 2146 C C . LEU A 1 264 ? 12.986 24.174 49.730 1.00 31.14 264 LEU A C 1
ATOM 2148 O O . LEU A 1 264 ? 12.324 23.751 48.808 1.00 31.14 264 LEU A O 1
ATOM 2152 N N . TYR A 1 265 ? 12.500 24.990 50.669 1.00 32.00 265 TYR A N 1
ATOM 2153 C CA . TYR A 1 265 ? 11.500 26.060 50.467 1.00 32.00 265 TYR A CA 1
ATOM 2154 C C . TYR A 1 265 ? 11.229 26.739 51.823 1.00 32.00 265 TYR A C 1
ATOM 2156 O O . TYR A 1 265 ? 10.165 26.630 52.429 1.00 32.00 265 TYR A O 1
ATOM 2164 N N . ARG A 1 266 ? 12.243 27.439 52.332 1.00 32.12 266 ARG A N 1
ATOM 2165 C CA . ARG A 1 266 ? 12.058 28.627 53.169 1.00 32.12 266 ARG A CA 1
ATOM 2166 C C . ARG A 1 266 ? 12.888 29.733 52.536 1.00 32.12 266 ARG A C 1
ATOM 2168 O O . ARG A 1 266 ? 13.987 29.448 52.074 1.00 32.12 266 ARG A O 1
ATOM 2175 N N . GLN A 1 267 ? 12.347 30.944 52.614 1.00 30.47 267 GLN A N 1
ATOM 2176 C CA . GLN A 1 267 ? 12.851 32.228 52.123 1.00 30.47 267 GLN A CA 1
ATOM 2177 C C . GLN A 1 267 ? 12.410 32.597 50.706 1.00 30.47 267 GLN A C 1
ATOM 2179 O O . GLN A 1 267 ? 12.561 31.810 49.781 1.00 30.47 267 GLN A O 1
ATOM 2184 N N . ASP A 1 268 ? 11.893 33.786 50.420 1.00 29.86 268 ASP A N 1
ATOM 2185 C CA . ASP A 1 268 ? 11.353 34.895 51.216 1.00 29.86 268 ASP A CA 1
ATOM 2186 C C . ASP A 1 268 ? 10.625 35.774 50.178 1.00 29.86 268 ASP A C 1
ATOM 2188 O O . ASP A 1 268 ? 11.148 36.011 49.088 1.00 29.86 268 ASP A O 1
ATOM 2192 N N . CYS A 1 269 ? 9.414 36.233 50.483 1.00 28.11 269 CYS A N 1
ATOM 2193 C CA . CYS A 1 269 ? 8.773 37.359 49.801 1.00 28.11 269 CYS A CA 1
ATOM 2194 C C . CYS A 1 269 ? 8.109 38.211 50.883 1.00 28.11 269 CYS A C 1
ATOM 2196 O O . CYS A 1 269 ? 6.970 37.963 51.279 1.00 28.11 269 CYS A O 1
ATOM 2198 N N . SER A 1 270 ? 8.877 39.182 51.365 1.00 38.53 270 SER A N 1
ATOM 2199 C CA . SER A 1 270 ? 8.411 40.457 51.905 1.00 38.53 270 SER A CA 1
ATOM 2200 C C . SER A 1 270 ? 9.023 41.548 51.045 1.00 38.53 270 SER A C 1
ATOM 2202 O O . SER A 1 270 ? 10.260 41.457 50.859 1.00 38.53 270 SER A O 1
#